Protein AF-A0AA35TBM6-F1 (afdb_monomer)

Sequence (178 aa):
MYTSVHEVSVGLVKNVSEYAATMGETVKSRVQETPMSFVNQFQDEQEKFSREQRRLKDAAVPPWVGYNEEEQMKAQILELSADSRNVLRNPPPGIQFNFDFAKSYPVAMAMLKEDARLQKLRFDLVPKKVSEEKFWHNFFYRVFLIKQSSQLSSLANDKKDSVSSDRTEGGDIYHRGN

Foldseek 3Di:
DDDDDPDPDDPPPPPVVVVVVVVVPPPPPDPPDDPVVVVVVVVVVVVVVVVVVVCVVVQDAAPLPPDPPSVVLVVQLLCCLVDLCLQQPADDPPDPDDDDCVVCVSNVVNVVVVHVSNVVSCVVPPPPPPHPRSSVNSSVVSSVVSVVVSVVVVVVVVVVVVVVPPPPDDDDDDDDDD

Solvent-accessible surface area (backbone atoms only — not comparable to full-atom values): 11126 Å² total; per-residue (Å²): 135,87,79,81,95,77,74,98,80,76,72,88,78,63,63,66,60,58,64,55,53,62,64,66,70,69,64,82,82,66,82,86,78,70,60,66,67,58,58,50,50,49,51,52,50,51,51,49,50,52,51,49,53,52,51,58,73,70,46,48,61,50,93,35,72,94,47,98,59,29,69,61,47,41,53,58,54,63,52,46,46,79,40,69,62,46,36,70,46,72,76,69,85,92,64,97,73,92,80,52,65,81,79,45,43,52,34,50,54,32,44,43,72,76,29,64,57,43,42,52,52,46,62,71,32,43,71,81,76,38,49,67,65,52,32,50,52,17,39,51,49,54,47,49,52,50,54,55,52,52,56,55,50,52,58,55,50,59,56,53,64,68,64,70,77,80,78,85,86,82,81,85,88,88,82,86,82,137

Structure (mmCIF, N/CA/C/O backbone):
data_AF-A0AA35TBM6-F1
#
_entry.id   AF-A0AA35TBM6-F1
#
loop_
_atom_site.group_PDB
_atom_site.id
_atom_site.type_symbol
_atom_site.label_atom_id
_atom_site.label_alt_id
_atom_site.label_comp_id
_atom_site.label_asym_id
_atom_site.label_entity_id
_atom_site.label_seq_id
_atom_site.pdbx_PDB_ins_code
_atom_site.Cartn_x
_atom_site.Cartn_y
_atom_site.Cartn_z
_atom_site.occupancy
_atom_site.B_iso_or_equiv
_atom_site.auth_seq_id
_atom_site.auth_comp_id
_atom_site.auth_asym_id
_atom_site.auth_atom_id
_atom_site.pdbx_PDB_model_num
ATOM 1 N N . MET A 1 1 ? -54.968 35.440 33.235 1.00 37.84 1 MET A N 1
ATOM 2 C CA . MET A 1 1 ? -54.819 33.986 33.005 1.00 37.84 1 MET A CA 1
ATOM 3 C C . MET A 1 1 ? -53.872 33.845 31.814 1.00 37.84 1 MET A C 1
ATOM 5 O O . MET A 1 1 ? -54.268 34.243 30.732 1.00 37.84 1 MET A O 1
ATOM 9 N N . TYR A 1 2 ? -52.552 33.820 32.055 1.00 27.17 2 TYR A N 1
ATOM 10 C CA . TYR A 1 2 ? -51.673 32.622 32.073 1.00 27.17 2 TYR A CA 1
ATOM 11 C C . TYR A 1 2 ? -51.777 31.787 30.785 1.00 27.17 2 TYR A C 1
ATOM 13 O O . TYR A 1 2 ? -52.869 31.328 30.488 1.00 27.17 2 TYR A O 1
ATOM 21 N N . THR A 1 3 ? -50.743 31.469 30.003 1.00 37.06 3 THR A N 1
ATOM 22 C CA . THR A 1 3 ? -49.373 31.977 29.775 1.00 37.06 3 THR A CA 1
ATOM 23 C C . THR A 1 3 ? -48.920 31.335 28.459 1.00 37.06 3 THR A C 1
ATOM 25 O O . THR A 1 3 ? -49.332 30.223 28.135 1.00 37.06 3 THR A O 1
ATOM 28 N N . SER A 1 4 ? -48.092 32.064 27.720 1.00 38.53 4 SER A N 1
ATOM 29 C CA . SER A 1 4 ? -47.559 31.734 26.401 1.00 38.53 4 SER A CA 1
ATOM 30 C C . SER A 1 4 ? -46.696 30.466 26.378 1.00 38.53 4 SER A C 1
ATOM 32 O O . SER A 1 4 ? -45.895 30.216 27.277 1.00 38.53 4 SER A O 1
ATOM 34 N N . VAL A 1 5 ? -46.840 29.718 25.288 1.00 40.50 5 VAL A N 1
ATOM 35 C CA . VAL A 1 5 ? -45.964 28.646 24.811 1.00 40.50 5 VAL A CA 1
ATOM 36 C C . VAL A 1 5 ? -44.581 29.205 24.463 1.00 40.50 5 VAL A C 1
ATOM 38 O O . VAL A 1 5 ? -44.314 29.547 23.320 1.00 40.50 5 VAL A O 1
ATOM 41 N N . HIS A 1 6 ? -43.694 29.325 25.448 1.00 41.19 6 HIS A N 1
ATOM 42 C CA . HIS A 1 6 ? -42.277 29.617 25.217 1.00 41.19 6 HIS A CA 1
ATOM 43 C C . HIS A 1 6 ? -41.431 29.114 26.394 1.00 41.19 6 HIS A C 1
ATOM 45 O O . HIS A 1 6 ? -40.978 29.904 27.208 1.00 41.19 6 HIS A O 1
ATOM 51 N N . GLU A 1 7 ? -41.212 27.796 26.494 1.00 38.25 7 GLU A N 1
ATOM 52 C CA . GLU A 1 7 ? -40.029 27.262 27.198 1.00 38.25 7 GLU A CA 1
ATOM 53 C C . GLU A 1 7 ? -39.726 25.788 26.864 1.00 38.25 7 GLU A C 1
ATOM 55 O O . GLU A 1 7 ? -39.435 24.953 27.717 1.00 38.25 7 GLU A O 1
ATOM 60 N N . VAL A 1 8 ? -39.739 25.443 25.576 1.00 42.06 8 VAL A N 1
ATOM 61 C CA . VAL A 1 8 ? -39.117 24.198 25.095 1.00 42.06 8 VAL A CA 1
ATOM 62 C C . VAL A 1 8 ? -37.609 24.442 24.994 1.00 42.06 8 VAL A C 1
ATOM 64 O O . VAL A 1 8 ? -37.107 24.635 23.895 1.00 42.06 8 VAL A O 1
ATOM 67 N N . SER A 1 9 ? -36.889 24.554 26.123 1.00 43.59 9 SER A N 1
ATOM 68 C CA . SER A 1 9 ? -35.404 24.595 26.135 1.00 43.59 9 SER A CA 1
ATOM 69 C C . SER A 1 9 ? -34.686 24.391 27.485 1.00 43.59 9 SER A C 1
ATOM 71 O O . SER A 1 9 ? -33.462 24.362 27.479 1.00 43.59 9 SER A O 1
ATOM 73 N N . VAL A 1 10 ? -35.343 24.188 28.639 1.00 38.88 10 VAL A N 1
ATOM 74 C CA . VAL A 1 10 ? -34.599 24.113 29.934 1.00 38.88 10 VAL A CA 1
ATOM 75 C C . VAL A 1 10 ? -34.846 22.829 30.748 1.00 38.88 10 VAL A C 1
ATOM 77 O O . VAL A 1 10 ? -34.470 22.724 31.913 1.00 38.88 10 VAL A O 1
ATOM 80 N N . GLY A 1 11 ? -35.438 21.800 30.135 1.00 37.84 11 GLY A N 1
ATOM 81 C CA . GLY A 1 11 ? -35.781 20.550 30.831 1.00 37.84 11 GLY A CA 1
ATOM 82 C C . GLY A 1 11 ? -34.750 19.418 30.759 1.00 37.84 11 GLY A C 1
ATOM 83 O O . GLY A 1 11 ? -34.794 18.522 31.594 1.00 37.84 11 GLY A O 1
ATOM 84 N N . LEU A 1 12 ? -33.817 19.425 29.799 1.00 40.44 12 LEU A N 1
ATOM 85 C CA . LEU A 1 12 ? -32.971 18.245 29.533 1.00 40.44 12 LEU A CA 1
ATOM 86 C C . LEU A 1 12 ? -31.668 18.194 30.355 1.00 40.44 12 LEU A C 1
ATOM 88 O O . LEU A 1 12 ? -30.961 17.194 30.335 1.00 40.44 12 LEU A O 1
ATOM 92 N N . VAL A 1 13 ? -31.371 19.229 31.142 1.00 44.19 13 VAL A N 1
ATOM 93 C CA . VAL A 1 13 ? -30.165 19.283 31.993 1.00 44.19 13 VAL A CA 1
ATOM 94 C C . VAL A 1 13 ? -30.442 19.065 33.483 1.00 44.19 13 VAL A C 1
ATOM 96 O O . VAL A 1 13 ? -29.509 19.081 34.280 1.00 44.19 13 VAL A O 1
ATOM 99 N N . LYS A 1 14 ? -31.698 18.820 33.890 1.00 40.69 14 LYS A N 1
ATOM 100 C CA . LYS A 1 14 ? -32.049 18.670 35.316 1.00 40.69 14 LYS A CA 1
ATOM 101 C C . LYS A 1 14 ? -32.110 17.229 35.845 1.00 40.69 14 LYS A C 1
ATOM 103 O O . LYS A 1 14 ? -32.134 17.064 37.055 1.00 40.69 14 LYS A O 1
ATOM 108 N N . ASN A 1 15 ? -31.994 16.198 35.000 1.00 46.69 15 ASN A N 1
ATOM 109 C CA . ASN A 1 15 ? -32.104 14.796 35.455 1.00 46.69 15 ASN A CA 1
ATOM 110 C C . ASN A 1 15 ? -30.780 14.036 35.644 1.00 46.69 15 ASN A C 1
ATOM 112 O O . ASN A 1 15 ? -30.795 12.912 36.139 1.00 46.69 15 ASN A O 1
ATOM 116 N N . VAL A 1 16 ? -29.623 14.620 35.317 1.00 41.28 16 VAL A N 1
ATOM 117 C CA . VAL A 1 16 ? -28.326 13.976 35.625 1.00 41.28 16 VAL A CA 1
ATOM 118 C C . VAL A 1 16 ? -27.949 14.170 37.103 1.00 41.28 16 VAL A C 1
ATOM 120 O O . VAL A 1 16 ? -27.285 13.322 37.694 1.00 41.28 16 VAL A O 1
ATOM 123 N N . SER A 1 17 ? -28.435 15.248 37.732 1.00 42.06 17 SER A N 1
ATOM 12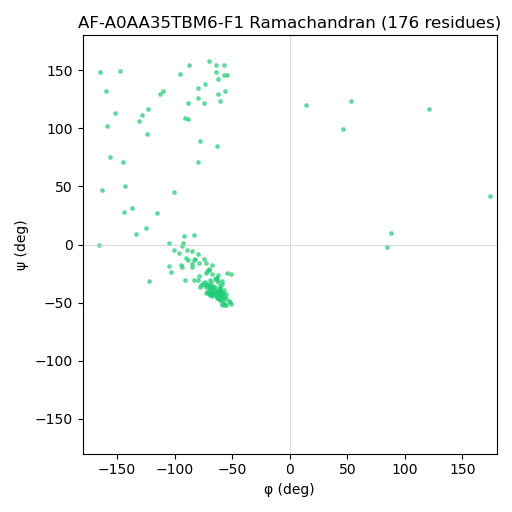4 C CA . SER A 1 17 ? -28.169 15.552 39.144 1.00 42.06 17 SER A CA 1
ATOM 125 C C . SER A 1 17 ? -28.851 14.571 40.105 1.00 42.06 17 SER A C 1
ATOM 127 O O . SER A 1 17 ? -28.257 14.207 41.116 1.00 42.06 17 SER A O 1
ATOM 129 N N . GLU A 1 18 ? -30.068 14.110 39.803 1.00 41.44 18 GLU A N 1
ATOM 130 C CA . GLU A 1 18 ? -30.792 13.164 40.669 1.00 41.44 18 GLU A CA 1
ATOM 131 C C . GLU A 1 18 ? -30.233 11.733 40.571 1.00 41.44 18 GLU A C 1
ATOM 133 O O . GLU A 1 18 ? -30.143 11.029 41.578 1.00 41.44 18 GLU A O 1
ATOM 138 N N . TYR A 1 19 ? -29.740 11.319 39.398 1.00 41.31 19 TYR A N 1
ATOM 139 C CA . TYR A 1 19 ? -29.056 10.026 39.246 1.00 41.31 19 TYR A CA 1
ATOM 140 C C . TYR A 1 19 ? -27.687 9.974 39.943 1.00 41.31 19 TYR A C 1
ATOM 142 O O . TYR A 1 19 ? -27.288 8.917 40.428 1.00 41.31 19 TYR A O 1
ATOM 150 N N . ALA A 1 20 ? -26.972 11.099 40.043 1.00 45.31 20 ALA A N 1
ATOM 151 C CA . ALA A 1 20 ? -25.717 11.163 40.795 1.00 45.31 20 ALA A CA 1
ATOM 152 C C . ALA A 1 20 ? -25.942 11.237 42.319 1.00 45.31 20 ALA A C 1
ATOM 154 O O . ALA A 1 20 ? -25.174 10.652 43.082 1.00 45.31 20 ALA A O 1
ATOM 155 N N . ALA A 1 21 ? -27.010 11.909 42.770 1.00 43.06 21 ALA A N 1
ATOM 156 C CA . ALA A 1 21 ? -27.316 12.063 44.194 1.00 43.06 21 ALA A CA 1
ATOM 157 C C . ALA A 1 21 ? -27.751 10.743 44.860 1.00 43.06 21 ALA A C 1
ATOM 159 O O . ALA A 1 21 ? -27.347 10.455 45.985 1.00 43.06 21 ALA A O 1
ATOM 160 N N . THR A 1 22 ? -28.492 9.887 44.148 1.00 44.16 22 THR A N 1
ATOM 161 C CA . THR A 1 22 ? -28.950 8.583 44.673 1.00 44.16 22 THR A CA 1
ATOM 162 C C . THR A 1 22 ? -27.820 7.555 44.849 1.00 44.16 22 THR A C 1
ATOM 164 O O . THR A 1 22 ? -27.915 6.659 45.690 1.00 44.16 22 THR A O 1
ATOM 167 N N . MET A 1 23 ? -26.696 7.708 44.141 1.00 46.91 23 MET A N 1
ATOM 168 C CA . MET A 1 23 ? -25.496 6.882 44.345 1.00 46.91 23 MET A CA 1
ATOM 169 C C . MET A 1 23 ? -24.661 7.322 45.564 1.00 46.91 23 MET A C 1
ATOM 171 O O . MET A 1 23 ? -23.833 6.548 46.040 1.00 46.91 23 MET A O 1
ATOM 175 N N . GLY A 1 24 ? -24.879 8.531 46.100 1.00 43.06 24 GLY A N 1
ATOM 176 C CA . GLY A 1 24 ? -24.120 9.074 47.234 1.00 43.06 24 GLY A CA 1
ATOM 177 C C . GLY A 1 24 ? -24.611 8.625 48.615 1.00 43.06 24 GLY A C 1
ATOM 178 O O . GLY A 1 24 ? -23.804 8.483 49.532 1.00 43.06 24 GLY A O 1
ATOM 179 N N . GLU A 1 25 ? -25.909 8.352 48.782 1.00 42.25 25 GLU A N 1
ATOM 180 C CA . GLU A 1 25 ? -26.481 8.007 50.098 1.00 42.25 25 GLU A CA 1
ATOM 181 C C . GLU A 1 25 ? -26.573 6.501 50.377 1.00 42.25 25 GLU A C 1
ATOM 183 O O . GLU A 1 25 ? -26.617 6.090 51.537 1.00 42.25 25 GLU A O 1
ATOM 188 N N . THR A 1 26 ? -26.486 5.647 49.355 1.00 43.22 26 THR A N 1
ATOM 189 C CA . THR A 1 26 ? -26.601 4.184 49.529 1.00 43.22 26 THR A CA 1
ATOM 190 C C . THR A 1 26 ? -25.263 3.459 49.739 1.00 43.22 26 THR A C 1
ATOM 192 O O . THR A 1 26 ? -25.225 2.231 49.789 1.00 43.22 26 THR A O 1
ATOM 195 N N . VAL A 1 27 ? -24.151 4.189 49.902 1.00 48.97 27 VAL A N 1
ATOM 196 C CA . VAL A 1 27 ? -22.810 3.606 50.140 1.00 48.97 27 VAL A CA 1
ATOM 197 C C . VAL A 1 27 ? -22.504 3.419 51.636 1.00 48.97 27 VAL A C 1
ATOM 199 O O . VAL A 1 27 ? -21.575 2.699 51.997 1.00 48.97 27 VAL A O 1
ATOM 202 N N . LYS A 1 28 ? -23.303 3.985 52.552 1.00 48.66 28 LYS A N 1
ATOM 203 C CA . LYS A 1 28 ? -22.963 3.980 53.989 1.00 48.66 28 LYS A CA 1
ATOM 204 C C . LYS A 1 28 ? -23.378 2.718 54.766 1.00 48.66 28 LYS A C 1
ATOM 206 O O . LYS A 1 28 ? -23.004 2.592 55.927 1.00 48.66 28 LYS A O 1
ATOM 211 N N . SER A 1 29 ? -24.104 1.765 54.172 1.00 49.56 29 SER A N 1
ATOM 212 C CA . SER A 1 29 ? -24.664 0.626 54.931 1.00 49.56 29 SER A CA 1
ATOM 213 C C . SER A 1 29 ? -24.476 -0.771 54.329 1.00 49.56 29 SER A C 1
ATOM 215 O O . SER A 1 29 ? -25.015 -1.728 54.879 1.00 49.56 29 SER A O 1
ATOM 217 N N . ARG A 1 30 ? -23.684 -0.959 53.262 1.00 48.12 30 ARG A N 1
ATOM 218 C CA . ARG A 1 30 ? -23.519 -2.304 52.666 1.00 48.12 30 ARG A CA 1
ATOM 219 C C . ARG A 1 30 ? -22.114 -2.619 52.143 1.00 48.12 30 ARG A C 1
ATOM 221 O O . ARG A 1 30 ? -21.945 -3.098 51.031 1.00 48.12 30 ARG A O 1
ATOM 228 N N . VAL A 1 31 ? -21.097 -2.387 52.973 1.00 51.00 31 VAL A N 1
ATOM 229 C CA . VAL A 1 31 ? -19.692 -2.757 52.683 1.00 51.00 31 VAL A CA 1
ATOM 230 C C . VAL A 1 31 ? -19.395 -4.248 52.948 1.00 51.00 31 VAL A C 1
ATOM 232 O O . VAL A 1 31 ? -18.335 -4.733 52.579 1.00 51.00 31 VAL A O 1
ATOM 235 N N . GLN A 1 32 ? -20.308 -5.023 53.543 1.00 49.62 32 GLN A N 1
ATOM 236 C CA . GLN A 1 32 ? -19.938 -6.345 54.076 1.00 49.62 32 GLN A CA 1
ATOM 237 C C . GLN A 1 32 ? -19.913 -7.527 53.092 1.00 49.62 32 GLN A C 1
ATOM 239 O O . GLN A 1 32 ? -19.331 -8.542 53.450 1.00 49.62 32 GLN A O 1
ATOM 244 N N . GLU A 1 33 ? -20.453 -7.449 51.869 1.00 53.78 33 GLU A N 1
ATOM 245 C CA . GLU A 1 33 ? -20.549 -8.658 51.016 1.00 53.78 33 GLU A CA 1
ATOM 246 C C . GLU A 1 33 ? -20.331 -8.426 49.513 1.00 53.78 33 GLU A C 1
ATOM 248 O O . GLU A 1 33 ? -20.836 -9.180 48.685 1.00 53.78 33 GLU A O 1
ATOM 253 N N . THR A 1 34 ? -19.564 -7.408 49.115 1.00 53.03 34 THR A N 1
ATOM 254 C CA . THR A 1 34 ? -19.031 -7.409 47.741 1.00 53.03 34 THR A CA 1
ATOM 255 C C . THR A 1 34 ? -17.703 -8.163 47.759 1.00 53.03 34 THR A C 1
ATOM 257 O O . THR A 1 34 ? -16.738 -7.672 48.347 1.00 53.03 34 THR A O 1
ATOM 260 N N . PRO A 1 35 ? -17.620 -9.388 47.200 1.00 61.84 35 PRO A N 1
ATOM 261 C CA . PRO A 1 35 ? -16.351 -10.092 47.153 1.00 61.84 35 PRO A CA 1
ATOM 262 C C . PRO A 1 35 ? -15.373 -9.234 46.350 1.00 61.84 35 PRO A C 1
ATOM 264 O O . PRO A 1 35 ? -15.646 -8.874 45.206 1.00 61.84 35 PRO A O 1
ATOM 267 N N . MET A 1 36 ? -14.234 -8.893 46.960 1.00 61.62 36 MET A N 1
ATOM 268 C CA . MET A 1 36 ? -13.190 -8.051 46.357 1.00 61.62 36 MET A CA 1
ATOM 269 C C . MET A 1 36 ? -12.768 -8.544 44.964 1.00 61.62 36 MET A C 1
ATOM 271 O O . MET A 1 36 ? -12.350 -7.749 44.133 1.00 61.62 36 MET A O 1
ATOM 275 N N . SER A 1 37 ? -12.943 -9.836 44.671 1.00 67.31 37 SER A N 1
ATOM 276 C CA . SER A 1 37 ? -12.737 -10.417 43.342 1.00 67.31 37 SER A CA 1
ATOM 277 C C . SER A 1 37 ? -13.637 -9.816 42.258 1.00 67.31 37 SER A C 1
ATOM 279 O O . SER A 1 37 ? -13.169 -9.631 41.144 1.00 67.31 37 SER A O 1
ATOM 281 N N . PHE A 1 38 ? -14.895 -9.485 42.561 1.00 74.00 38 PHE A N 1
ATOM 282 C CA . PHE A 1 38 ? -15.826 -8.874 41.607 1.00 74.00 38 PHE A CA 1
ATOM 283 C C . PHE A 1 38 ? -15.473 -7.408 41.334 1.00 74.00 38 PHE A C 1
ATOM 285 O O . PHE A 1 38 ? -15.482 -6.975 40.186 1.00 74.00 38 PHE A O 1
ATOM 292 N N . VAL A 1 39 ? -15.111 -6.655 42.378 1.00 74.31 39 VAL A N 1
ATOM 293 C CA . VAL A 1 39 ? -14.664 -5.258 42.240 1.00 74.31 39 VAL A CA 1
ATOM 294 C C . VAL A 1 39 ? -13.352 -5.191 41.459 1.00 74.31 39 VAL A C 1
ATOM 296 O O . VAL A 1 39 ? -13.238 -4.385 40.539 1.00 74.31 39 VAL A O 1
ATOM 299 N N . ASN A 1 40 ? -12.406 -6.083 41.762 1.00 76.19 40 ASN A N 1
ATOM 300 C CA . ASN A 1 40 ? -11.149 -6.195 41.026 1.00 76.19 40 ASN A CA 1
ATOM 301 C C . ASN A 1 40 ? -11.398 -6.598 39.567 1.00 76.19 40 ASN A C 1
ATOM 303 O O . ASN A 1 40 ? -10.882 -5.951 38.667 1.00 76.19 40 ASN A O 1
ATOM 307 N N . GLN A 1 41 ? -12.254 -7.594 39.313 1.00 78.06 41 GLN A N 1
ATOM 308 C CA . GLN A 1 41 ? -12.612 -8.005 37.953 1.00 78.06 41 GLN A CA 1
ATOM 309 C C . GLN A 1 41 ? -13.272 -6.865 37.165 1.00 78.06 41 GLN A C 1
ATOM 311 O O . GLN A 1 41 ? -12.970 -6.677 35.992 1.00 78.06 41 GLN A O 1
ATOM 316 N N . PHE A 1 42 ? -14.149 -6.081 37.794 1.00 78.06 42 PHE A N 1
ATOM 317 C CA . PHE A 1 42 ? -14.775 -4.928 37.153 1.00 78.06 42 PHE A CA 1
ATOM 318 C C . PHE A 1 42 ? -13.765 -3.812 36.851 1.00 78.06 42 PHE A C 1
ATOM 320 O O . PHE A 1 42 ? -13.794 -3.247 35.761 1.00 78.06 42 PHE A O 1
ATOM 327 N N . GLN A 1 43 ? -12.850 -3.513 37.778 1.00 73.62 43 GLN A N 1
ATOM 328 C CA . GLN A 1 43 ? -11.763 -2.555 37.551 1.00 73.62 43 GLN A CA 1
ATOM 329 C C . GLN A 1 43 ? -10.824 -3.023 36.433 1.00 73.62 43 GLN A C 1
ATOM 331 O O . GLN A 1 43 ? -10.495 -2.232 35.550 1.00 73.62 43 GLN A O 1
ATOM 336 N N . ASP A 1 44 ? -10.473 -4.310 36.408 1.00 82.88 44 ASP A N 1
ATOM 337 C CA . ASP A 1 44 ? -9.671 -4.924 35.349 1.00 82.88 44 ASP A CA 1
ATOM 338 C C . ASP A 1 44 ? -10.365 -4.809 33.983 1.00 82.88 44 ASP A C 1
ATOM 340 O O . ASP A 1 44 ? -9.730 -4.460 32.987 1.00 82.88 44 ASP A O 1
ATOM 344 N N . GLU A 1 45 ? -11.670 -5.088 33.917 1.00 80.88 45 GLU A N 1
ATOM 345 C CA . GLU A 1 45 ? -12.498 -4.931 32.712 1.00 80.88 45 GLU A CA 1
ATOM 346 C C . GLU A 1 45 ? -12.576 -3.462 32.271 1.00 80.88 45 GLU A C 1
ATOM 348 O O . GLU A 1 45 ? -12.413 -3.157 31.088 1.00 80.88 45 GLU A O 1
ATOM 353 N N . GLN A 1 46 ? -12.741 -2.526 33.209 1.00 79.19 46 GLN A N 1
ATOM 354 C CA . GLN A 1 46 ? -12.795 -1.096 32.910 1.00 79.19 46 GLN A CA 1
ATOM 355 C C . GLN A 1 46 ? -11.444 -0.567 32.399 1.00 79.19 46 GLN A C 1
ATOM 357 O O . GLN A 1 46 ? -11.393 0.248 31.469 1.00 79.19 46 GLN A O 1
ATOM 362 N N . GLU A 1 47 ? -10.336 -1.057 32.956 1.00 80.62 47 GLU A N 1
ATOM 363 C CA . GLU A 1 47 ? -8.981 -0.720 32.523 1.00 80.62 47 GLU A CA 1
ATOM 364 C C . GLU A 1 47 ? -8.656 -1.355 31.161 1.00 80.62 47 GLU A C 1
ATOM 366 O O . GLU A 1 47 ? -8.073 -0.697 30.296 1.00 80.62 47 GLU A O 1
ATOM 371 N N . LYS A 1 48 ? -9.074 -2.606 30.916 1.00 83.94 48 LYS A N 1
ATOM 372 C CA . LYS A 1 48 ? -8.988 -3.262 29.598 1.00 83.94 48 LYS A CA 1
ATOM 373 C C . LYS A 1 48 ? -9.788 -2.508 28.545 1.00 83.94 48 LYS A C 1
ATOM 375 O O . LYS A 1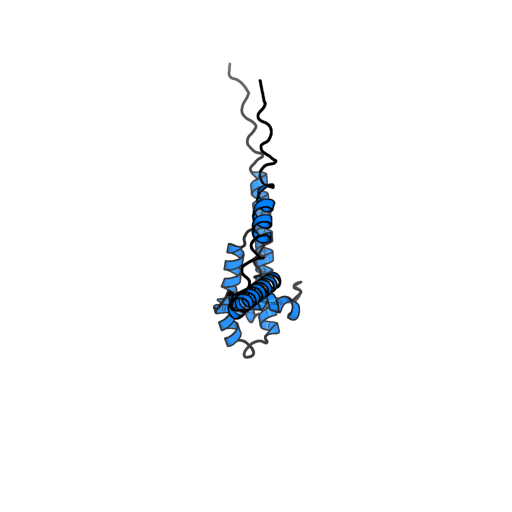 48 ? -9.248 -2.230 27.478 1.00 83.94 48 LYS A O 1
ATOM 380 N N . PHE A 1 49 ? -11.025 -2.123 28.849 1.00 74.19 49 PHE A N 1
ATOM 381 C CA . PHE A 1 49 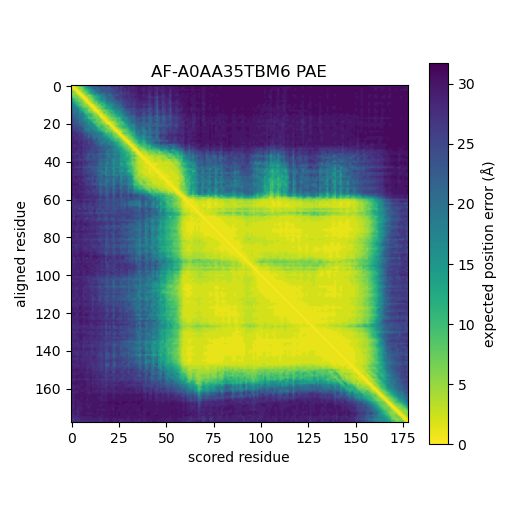? -11.863 -1.340 27.946 1.00 74.19 49 PHE A CA 1
ATOM 382 C C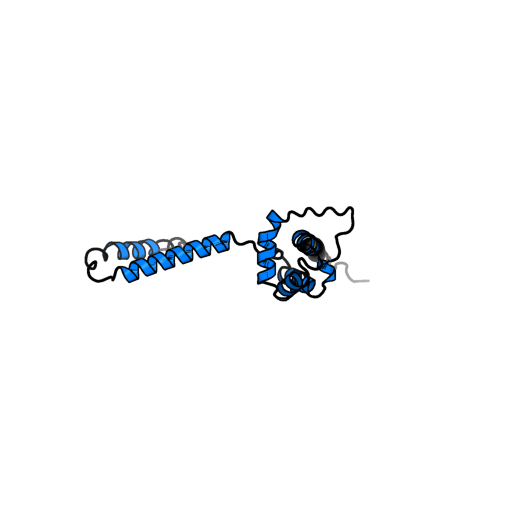 . PHE A 1 49 ? -11.230 0.020 27.641 1.00 74.19 49 PHE A C 1
ATOM 384 O O . PHE A 1 49 ? -11.133 0.411 26.482 1.00 74.19 49 PHE A O 1
ATOM 391 N N . SER A 1 50 ? -10.720 0.718 28.659 1.00 66.19 50 SER A N 1
ATOM 392 C CA . SER A 1 50 ? -10.045 2.011 28.487 1.00 66.19 50 SER A CA 1
ATOM 393 C C . SER A 1 50 ? -8.759 1.890 27.664 1.00 66.19 50 SER A C 1
ATOM 395 O O . SER A 1 50 ? -8.496 2.727 26.796 1.00 66.19 50 SER A O 1
ATOM 397 N N . ARG A 1 51 ? -7.971 0.829 27.890 1.00 69.75 51 ARG A N 1
ATOM 398 C CA . ARG A 1 51 ? -6.791 0.499 27.077 1.00 69.75 51 ARG A CA 1
ATOM 399 C C . ARG A 1 51 ? -7.170 0.194 25.634 1.00 69.75 51 ARG A C 1
ATOM 401 O O . ARG A 1 51 ? -6.524 0.720 24.734 1.00 69.75 51 ARG A O 1
ATOM 408 N N . GLU A 1 52 ? -8.221 -0.588 25.407 1.00 68.88 52 GLU A N 1
ATOM 409 C CA . GLU A 1 52 ? -8.690 -0.923 24.063 1.00 68.88 52 GLU A CA 1
ATOM 410 C C . GLU A 1 52 ? -9.237 0.309 23.335 1.00 68.88 52 GLU A C 1
ATOM 412 O O . GLU A 1 52 ? -8.883 0.548 22.187 1.00 68.88 52 GLU A O 1
ATOM 417 N N . GLN A 1 53 ? -10.000 1.169 24.012 1.00 64.31 53 GLN A N 1
ATOM 418 C CA . GLN A 1 53 ? -10.467 2.441 23.453 1.00 64.31 53 GLN A CA 1
ATOM 419 C C . GLN A 1 53 ? -9.309 3.372 23.076 1.00 64.31 53 GLN A C 1
ATOM 421 O O . GLN A 1 53 ? -9.351 4.021 22.033 1.00 64.31 53 GLN A O 1
ATOM 426 N N . ARG A 1 54 ? -8.249 3.430 23.891 1.00 59.72 54 ARG A N 1
ATOM 427 C CA . ARG A 1 54 ? -7.038 4.197 23.565 1.00 59.72 54 ARG A CA 1
ATOM 428 C C . ARG A 1 54 ? -6.288 3.578 22.382 1.00 59.72 54 ARG A C 1
ATOM 430 O O . ARG A 1 54 ? -5.907 4.295 21.466 1.00 59.72 54 ARG A O 1
ATOM 437 N N . ARG A 1 55 ? -6.179 2.247 22.347 1.00 60.47 55 ARG A N 1
ATOM 438 C CA . ARG A 1 55 ? -5.583 1.489 21.237 1.00 60.47 55 ARG A CA 1
ATOM 439 C C . ARG A 1 55 ? -6.333 1.695 19.921 1.00 60.47 55 ARG A C 1
ATOM 441 O O . ARG A 1 55 ? -5.690 1.783 18.886 1.00 60.47 55 ARG A O 1
ATOM 448 N N . LEU A 1 56 ? -7.663 1.776 19.953 1.00 56.62 56 LEU A N 1
ATOM 449 C CA . LEU A 1 56 ? -8.506 2.035 18.782 1.00 56.62 56 LEU A CA 1
ATOM 450 C C . LEU A 1 56 ? -8.367 3.476 18.277 1.00 56.62 56 LEU A C 1
ATOM 452 O O . LEU A 1 56 ? -8.370 3.689 17.070 1.00 56.62 56 LEU A O 1
ATOM 456 N N . LYS A 1 57 ? -8.196 4.454 19.176 1.00 54.47 57 LYS A N 1
ATOM 457 C CA . LYS A 1 57 ? -7.932 5.857 18.807 1.00 54.47 57 LYS A CA 1
ATOM 458 C C . LYS A 1 57 ? -6.554 6.057 18.170 1.00 54.47 57 LYS A C 1
ATOM 460 O O . LYS A 1 57 ? -6.421 6.900 17.291 1.00 54.47 57 LYS A O 1
ATOM 465 N N . ASP A 1 58 ? -5.572 5.257 18.579 1.00 57.56 58 ASP A N 1
ATOM 466 C CA . ASP A 1 58 ? -4.210 5.274 18.030 1.00 57.56 58 ASP A CA 1
ATOM 467 C C . ASP A 1 58 ? -4.007 4.246 16.896 1.00 57.56 58 ASP A C 1
ATOM 469 O O . ASP A 1 58 ? -2.920 4.142 16.320 1.00 57.56 58 ASP A O 1
ATOM 473 N N . ALA A 1 59 ? -5.033 3.455 16.560 1.00 68.19 59 ALA A N 1
ATOM 474 C CA . ALA A 1 59 ? -4.952 2.481 15.484 1.00 68.19 59 ALA A CA 1
ATOM 475 C C . ALA A 1 59 ? -4.993 3.209 14.142 1.00 68.19 59 ALA A C 1
ATOM 477 O O . ALA A 1 59 ? -5.952 3.906 13.816 1.00 68.19 59 ALA A O 1
ATOM 478 N N . ALA A 1 60 ? -3.953 3.013 13.334 1.00 83.75 60 ALA A N 1
ATOM 479 C CA . ALA A 1 60 ? -3.963 3.495 11.966 1.00 83.75 60 ALA A CA 1
ATOM 480 C C . ALA A 1 60 ? -5.178 2.937 11.216 1.00 83.75 60 ALA A C 1
ATOM 482 O O . ALA A 1 60 ? -5.459 1.737 11.263 1.00 83.75 60 ALA A O 1
ATOM 483 N N . VAL A 1 61 ? -5.884 3.830 10.532 1.00 90.56 61 VAL A N 1
ATOM 484 C CA . VAL A 1 61 ? -7.060 3.496 9.734 1.00 90.56 61 VAL A CA 1
ATOM 485 C C . VAL A 1 61 ? -6.654 3.101 8.312 1.00 90.56 61 VAL A C 1
ATOM 487 O O . VAL A 1 61 ? -5.598 3.529 7.827 1.00 90.56 61 VAL A O 1
ATOM 490 N N . PRO A 1 62 ? -7.474 2.295 7.619 1.00 93.62 62 PRO A N 1
ATOM 491 C CA . PRO A 1 62 ? -7.276 2.027 6.206 1.00 93.62 62 PRO A CA 1
ATOM 492 C C . PRO A 1 62 ? -7.253 3.311 5.354 1.00 93.62 62 PRO A C 1
ATOM 494 O O . PRO A 1 62 ? -7.846 4.327 5.715 1.00 93.62 62 PRO A O 1
ATOM 497 N N . PRO A 1 63 ? -6.591 3.278 4.188 1.00 93.94 63 PRO A N 1
ATOM 498 C CA . PRO A 1 63 ? -6.303 4.464 3.389 1.00 93.94 63 PRO A CA 1
ATOM 499 C C . PRO A 1 63 ? -7.526 5.143 2.757 1.00 93.94 63 PRO A C 1
ATOM 501 O O . PRO A 1 63 ? -7.373 6.287 2.331 1.00 93.94 63 PRO A O 1
ATOM 504 N N . TRP A 1 64 ? -8.671 4.463 2.657 1.00 94.62 64 TRP A N 1
ATOM 505 C CA . TRP A 1 64 ? -9.914 4.990 2.076 1.00 94.62 64 TRP A CA 1
ATOM 506 C C . TRP A 1 64 ? -10.769 5.789 3.063 1.00 94.62 64 TRP A C 1
ATOM 508 O O . TRP A 1 64 ? -11.635 6.542 2.626 1.00 94.62 64 TRP A O 1
ATOM 518 N N . VAL A 1 65 ? -10.517 5.653 4.368 1.00 92.31 65 VAL A N 1
ATOM 519 C CA . VAL A 1 65 ? -11.329 6.296 5.405 1.00 92.31 65 VAL A CA 1
ATOM 520 C C . VAL A 1 65 ? -11.265 7.816 5.270 1.00 92.31 65 VAL A C 1
ATOM 522 O O . VAL A 1 65 ? -10.177 8.395 5.198 1.00 92.31 65 VAL A O 1
ATOM 525 N N . GLY A 1 66 ? -12.435 8.459 5.255 1.00 86.56 66 GLY A N 1
ATOM 526 C CA . GLY A 1 66 ? -12.561 9.919 5.181 1.00 86.56 66 GLY A CA 1
ATOM 527 C C . GLY A 1 66 ? -12.581 10.497 3.762 1.00 86.56 66 GLY A C 1
ATOM 528 O O . GLY A 1 66 ? -12.503 11.715 3.606 1.00 86.56 66 GLY A O 1
ATOM 529 N N . TYR A 1 67 ? -12.689 9.655 2.732 1.00 87.00 67 TYR A N 1
ATOM 530 C CA . TYR A 1 67 ? -12.969 10.088 1.360 1.00 87.00 67 TYR A CA 1
ATOM 531 C C . TYR A 1 67 ? -14.473 10.005 1.061 1.00 87.00 67 TYR A C 1
ATOM 533 O O . TYR A 1 67 ? -15.144 9.090 1.523 1.00 87.00 67 TYR A O 1
ATOM 541 N N . ASN A 1 68 ? -14.999 10.919 0.236 1.00 84.50 68 ASN A N 1
ATOM 542 C CA . ASN A 1 68 ? -16.423 10.926 -0.145 1.00 84.50 68 ASN A CA 1
ATOM 543 C C . ASN A 1 68 ? -16.867 9.603 -0.797 1.00 84.50 68 ASN A C 1
ATOM 545 O O . ASN A 1 68 ? -17.954 9.102 -0.533 1.00 84.50 68 ASN A O 1
ATOM 549 N N . GLU A 1 69 ? -16.006 9.019 -1.631 1.00 88.19 69 GLU A N 1
ATOM 550 C CA . GLU A 1 69 ? -16.251 7.767 -2.357 1.00 88.19 69 GLU A CA 1
ATOM 551 C C . GLU A 1 69 ? -15.569 6.576 -1.662 1.00 88.19 69 GLU A C 1
ATOM 553 O O . GLU A 1 69 ? -14.897 5.763 -2.301 1.00 88.19 69 GLU A O 1
ATOM 558 N N . GLU A 1 70 ? -15.702 6.491 -0.334 1.00 92.12 70 GLU A N 1
ATOM 559 C CA . GLU A 1 70 ? -14.978 5.528 0.506 1.00 92.12 70 GLU A CA 1
ATOM 560 C C . GLU A 1 70 ? -15.118 4.075 0.019 1.00 92.12 70 GLU A C 1
ATOM 562 O O . GLU A 1 70 ? -14.113 3.394 -0.182 1.00 92.12 70 GLU A O 1
ATOM 567 N N . GLU A 1 71 ? -16.342 3.613 -0.251 1.00 93.38 71 GLU A N 1
ATOM 568 C CA . GLU A 1 71 ? -16.607 2.232 -0.686 1.00 93.38 71 GLU A CA 1
ATOM 569 C C . GLU A 1 71 ? -16.001 1.907 -2.058 1.00 93.38 71 GLU A C 1
ATOM 571 O O . GLU A 1 71 ? -15.442 0.826 -2.265 1.00 93.38 71 GLU A O 1
ATOM 576 N N . GLN A 1 72 ? -16.057 2.850 -3.003 1.00 94.38 72 GLN A N 1
ATOM 577 C CA . GLN A 1 72 ? -15.454 2.653 -4.323 1.00 94.38 72 GLN A CA 1
ATOM 578 C C . GLN A 1 72 ? -13.928 2.623 -4.225 1.00 94.38 72 GLN A C 1
ATOM 580 O O . GLN A 1 72 ? -13.288 1.740 -4.802 1.00 94.38 72 GLN A O 1
ATOM 585 N N . MET A 1 73 ? -13.340 3.539 -3.449 1.00 95.56 73 MET A N 1
ATOM 586 C CA . MET A 1 73 ? -11.899 3.560 -3.207 1.00 95.56 73 MET A CA 1
ATOM 587 C C . MET A 1 73 ? -11.438 2.279 -2.506 1.00 95.56 73 MET A C 1
ATOM 589 O O . MET A 1 73 ? -10.429 1.689 -2.901 1.00 95.56 73 MET A O 1
ATOM 593 N N . LYS A 1 74 ? -12.187 1.817 -1.500 1.00 97.00 74 LYS A N 1
ATOM 594 C CA . LYS A 1 74 ? -11.944 0.550 -0.811 1.00 97.00 74 LYS A CA 1
ATOM 595 C C . LYS A 1 74 ? -11.913 -0.609 -1.801 1.00 97.00 74 LYS A C 1
ATOM 597 O O . LYS A 1 74 ? -10.926 -1.340 -1.829 1.00 97.00 74 LYS A O 1
ATOM 602 N N . ALA A 1 75 ? -12.934 -0.748 -2.646 1.00 97.50 75 ALA A N 1
ATOM 603 C CA . ALA A 1 75 ? -12.993 -1.815 -3.644 1.00 97.50 75 ALA A CA 1
ATOM 604 C C . ALA A 1 75 ? -11.779 -1.792 -4.591 1.00 97.50 75 ALA A C 1
ATOM 606 O O . ALA A 1 75 ? -11.145 -2.824 -4.809 1.00 97.50 75 ALA A O 1
ATOM 607 N N . GLN A 1 76 ? -11.397 -0.614 -5.094 1.00 97.81 76 GLN A N 1
ATOM 608 C CA . GLN A 1 76 ? -10.233 -0.464 -5.973 1.00 97.81 76 GLN A CA 1
ATOM 609 C C . GLN A 1 76 ? -8.915 -0.824 -5.277 1.00 97.81 76 GLN A C 1
ATOM 611 O O . GLN A 1 76 ? -8.061 -1.482 -5.873 1.00 97.81 76 GLN A O 1
ATOM 616 N N . ILE A 1 77 ? -8.739 -0.412 -4.018 1.00 98.12 77 ILE A N 1
ATOM 617 C CA . ILE A 1 77 ? -7.527 -0.706 -3.245 1.00 98.12 77 ILE A CA 1
ATOM 618 C C . ILE A 1 77 ? -7.442 -2.197 -2.909 1.00 98.12 77 ILE A C 1
ATOM 620 O O . ILE A 1 77 ? -6.370 -2.783 -3.055 1.00 98.12 77 ILE A O 1
ATOM 624 N N . LEU A 1 78 ? -8.548 -2.822 -2.497 1.00 98.12 78 LEU A N 1
ATOM 625 C CA . LEU A 1 78 ? -8.591 -4.260 -2.219 1.00 98.12 78 LEU A CA 1
ATOM 626 C C . LEU A 1 78 ? -8.332 -5.092 -3.476 1.00 98.12 78 LEU A C 1
ATOM 628 O O . LEU A 1 78 ? -7.782 -6.185 -3.382 1.00 98.12 78 LEU A O 1
ATOM 632 N N . GLU A 1 79 ? -8.676 -4.593 -4.662 1.00 98.25 79 GLU A N 1
ATOM 633 C CA . GLU A 1 79 ? -8.418 -5.311 -5.910 1.00 98.25 79 GLU A CA 1
ATOM 634 C C . GLU A 1 79 ? -6.940 -5.323 -6.316 1.00 98.25 79 GLU A C 1
ATOM 636 O O . GLU A 1 79 ? -6.503 -6.190 -7.074 1.00 98.25 79 GLU A O 1
ATOM 641 N N . LEU A 1 80 ? -6.113 -4.449 -5.734 1.00 98.12 80 LEU A N 1
ATOM 642 C CA . LEU A 1 80 ? -4.670 -4.467 -5.975 1.00 98.12 80 LEU A CA 1
ATOM 643 C C . LEU A 1 80 ? -4.023 -5.805 -5.596 1.00 98.12 80 LEU A C 1
ATOM 645 O O . LEU A 1 80 ? -3.039 -6.202 -6.226 1.00 98.12 80 LEU A O 1
ATOM 649 N N . SER A 1 81 ? -4.557 -6.506 -4.593 1.00 97.81 81 SER A N 1
ATOM 650 C CA . SER A 1 81 ? -4.018 -7.789 -4.134 1.00 97.81 81 SER A CA 1
ATOM 651 C C . SER A 1 81 ? -4.318 -8.963 -5.068 1.00 97.81 81 SER A C 1
ATOM 653 O O . SER A 1 81 ? -3.682 -10.011 -4.939 1.00 97.81 81 SER A O 1
ATOM 655 N N . ALA A 1 82 ? -5.219 -8.796 -6.042 1.00 97.50 82 ALA A N 1
ATOM 656 C CA . ALA A 1 82 ? -5.503 -9.812 -7.055 1.00 97.50 82 ALA A CA 1
ATOM 657 C C . ALA A 1 82 ? -4.348 -9.995 -8.058 1.00 97.50 82 ALA A C 1
ATOM 659 O O . ALA A 1 82 ? -4.231 -11.048 -8.686 1.00 97.50 82 ALA A O 1
ATOM 660 N N . ASP A 1 83 ? -3.467 -8.999 -8.198 1.00 97.69 83 ASP A N 1
ATOM 661 C CA . ASP A 1 83 ? -2.372 -9.021 -9.164 1.00 97.69 83 ASP A CA 1
ATOM 662 C C . ASP A 1 83 ? -1.017 -8.706 -8.515 1.00 97.69 83 ASP A C 1
ATOM 664 O O . ASP A 1 83 ? -0.701 -7.571 -8.157 1.00 97.69 83 ASP A O 1
ATOM 668 N N . SER A 1 84 ? -0.152 -9.721 -8.456 1.00 97.31 84 SER A N 1
ATOM 669 C CA . SER A 1 84 ? 1.221 -9.608 -7.939 1.00 97.31 84 SER A CA 1
ATOM 670 C C . SER A 1 84 ? 2.071 -8.518 -8.611 1.00 97.31 84 SER A C 1
ATOM 672 O O . SER A 1 84 ? 3.009 -7.997 -8.000 1.00 97.31 84 SER A O 1
ATOM 674 N N . ARG A 1 85 ? 1.757 -8.112 -9.850 1.00 97.81 85 ARG A N 1
ATOM 675 C CA . ARG A 1 85 ? 2.484 -7.036 -10.543 1.00 97.81 85 ARG A CA 1
ATOM 676 C C . ARG A 1 85 ? 2.369 -5.703 -9.806 1.00 97.81 85 ARG A C 1
ATOM 678 O O . ARG A 1 85 ? 3.294 -4.897 -9.906 1.00 97.81 85 ARG A O 1
ATOM 685 N N . ASN A 1 86 ? 1.297 -5.494 -9.039 1.00 97.44 86 ASN A N 1
ATOM 686 C CA . ASN A 1 86 ? 1.074 -4.274 -8.264 1.00 97.44 86 ASN A CA 1
ATOM 687 C C . ASN A 1 86 ? 2.135 -4.048 -7.183 1.00 97.44 86 ASN A C 1
ATOM 689 O O . ASN A 1 86 ? 2.476 -2.898 -6.915 1.00 97.44 86 ASN A O 1
ATOM 693 N N . VAL A 1 87 ? 2.703 -5.126 -6.631 1.00 97.69 87 VAL A N 1
ATOM 694 C CA . VAL A 1 87 ? 3.717 -5.078 -5.561 1.00 97.69 87 VAL A CA 1
ATOM 695 C C . VAL A 1 87 ? 5.137 -5.376 -6.056 1.00 97.69 87 VAL A C 1
ATOM 697 O O . VAL A 1 87 ? 6.114 -5.011 -5.407 1.00 97.69 87 VAL A O 1
ATOM 700 N N . LEU A 1 88 ? 5.281 -6.002 -7.229 1.00 97.69 88 LEU A N 1
ATOM 701 C CA . LEU A 1 88 ? 6.588 -6.333 -7.813 1.00 97.69 88 LEU A CA 1
ATOM 702 C C . LEU A 1 88 ? 7.139 -5.246 -8.744 1.00 97.69 88 LEU A C 1
ATOM 704 O O . LEU A 1 88 ? 8.356 -5.109 -8.869 1.00 97.69 88 LEU A O 1
ATOM 708 N N . ARG A 1 89 ? 6.274 -4.483 -9.424 1.00 97.75 89 ARG A N 1
ATOM 709 C CA . ARG A 1 89 ? 6.711 -3.428 -10.348 1.00 97.75 89 ARG A CA 1
ATOM 710 C C . ARG A 1 89 ? 6.899 -2.112 -9.610 1.00 97.75 89 ARG A C 1
ATOM 712 O O . ARG A 1 89 ? 5.936 -1.569 -9.066 1.00 97.75 89 ARG A O 1
ATOM 719 N N . ASN A 1 90 ? 8.114 -1.578 -9.693 1.00 95.06 90 ASN A N 1
ATOM 720 C CA . ASN A 1 90 ? 8.450 -0.278 -9.125 1.00 95.06 90 ASN A CA 1
ATOM 721 C C . ASN A 1 90 ? 7.669 0.859 -9.808 1.00 95.06 90 ASN A C 1
ATOM 723 O O . ASN A 1 90 ? 7.288 0.731 -10.980 1.00 95.06 90 ASN A O 1
ATOM 727 N N . PRO A 1 91 ? 7.453 1.980 -9.102 1.00 94.69 91 PRO A N 1
ATOM 728 C CA . PRO A 1 91 ? 6.971 3.208 -9.715 1.00 94.69 91 PRO A CA 1
ATOM 729 C C . PRO A 1 91 ? 7.910 3.670 -10.840 1.00 94.69 91 PRO A C 1
ATOM 731 O O . PRO A 1 91 ? 9.127 3.484 -10.731 1.00 94.69 91 PRO A O 1
ATOM 734 N N . PRO A 1 92 ? 7.375 4.273 -11.916 1.00 94.81 92 PRO A N 1
ATOM 735 C CA . PRO A 1 92 ? 8.191 4.932 -12.928 1.00 94.81 92 PRO A CA 1
ATOM 736 C C . PRO A 1 92 ? 9.125 5.994 -12.321 1.00 94.81 92 PRO A C 1
ATOM 738 O O . PRO A 1 92 ? 8.738 6.676 -11.365 1.00 94.81 92 PRO A O 1
ATOM 741 N N . PRO A 1 93 ? 10.338 6.173 -12.874 1.00 91.50 93 PRO A N 1
ATOM 742 C CA . PRO A 1 93 ? 11.251 7.214 -12.417 1.00 91.50 93 PRO A CA 1
ATOM 743 C C . PRO A 1 93 ? 10.665 8.610 -12.671 1.00 91.50 93 PRO A C 1
ATOM 745 O O . PRO A 1 93 ? 9.938 8.825 -13.638 1.00 91.50 93 PRO A O 1
ATOM 748 N N . GLY A 1 94 ? 11.004 9.568 -11.805 1.00 89.94 94 GLY A N 1
ATOM 749 C CA . GLY A 1 94 ? 10.594 10.972 -11.943 1.00 89.94 94 GLY A CA 1
ATOM 750 C C . GLY A 1 94 ? 9.212 11.314 -11.376 1.00 89.94 94 GLY A C 1
ATOM 751 O O . GLY A 1 94 ? 8.830 12.481 -11.389 1.00 89.94 94 GLY A O 1
ATOM 752 N N . ILE A 1 95 ? 8.470 10.340 -10.842 1.00 91.31 95 ILE A N 1
ATOM 753 C CA . ILE A 1 95 ? 7.195 10.608 -10.167 1.00 91.31 95 ILE A CA 1
ATOM 754 C C . ILE A 1 95 ? 7.440 11.102 -8.740 1.00 91.31 95 ILE A C 1
ATOM 756 O O . ILE A 1 95 ? 8.212 10.511 -7.987 1.00 91.31 95 ILE A O 1
ATOM 760 N N . GLN A 1 96 ? 6.731 12.163 -8.351 1.00 90.44 96 GLN A N 1
ATOM 761 C CA . GLN A 1 96 ? 6.721 12.666 -6.980 1.00 90.44 96 GLN A CA 1
ATOM 762 C C . GLN A 1 96 ? 5.820 11.788 -6.104 1.00 90.44 96 GLN A C 1
ATOM 764 O O . GLN A 1 96 ? 4.624 12.029 -5.966 1.00 90.44 96 GLN A O 1
ATOM 769 N N . PHE A 1 97 ? 6.406 10.747 -5.522 1.00 92.75 97 PHE A N 1
ATOM 770 C CA . PHE A 1 97 ? 5.772 9.893 -4.525 1.00 92.75 97 PHE A CA 1
ATOM 771 C C . PHE A 1 97 ? 6.728 9.744 -3.341 1.00 92.75 97 PHE A C 1
ATOM 773 O O . PHE A 1 97 ? 7.754 9.075 -3.446 1.00 92.75 97 PHE A O 1
ATOM 780 N N . ASN A 1 98 ? 6.416 10.417 -2.230 1.00 91.31 98 ASN A N 1
ATOM 781 C CA . ASN A 1 98 ? 7.228 10.352 -1.019 1.00 91.31 98 ASN A CA 1
ATOM 782 C C . ASN A 1 98 ? 6.726 9.225 -0.114 1.00 91.31 98 ASN A C 1
ATOM 784 O O . ASN A 1 98 ? 5.656 9.332 0.488 1.00 91.31 98 ASN A O 1
ATOM 788 N N . PHE A 1 99 ? 7.506 8.155 -0.026 1.00 94.69 99 PHE A N 1
ATOM 789 C CA . PHE A 1 99 ? 7.199 6.992 0.790 1.00 94.69 99 PHE A CA 1
ATOM 790 C C . PHE A 1 99 ? 8.181 6.874 1.950 1.00 94.69 99 PHE A C 1
ATOM 792 O O . PHE A 1 99 ? 9.393 6.877 1.755 1.00 94.69 99 PHE A O 1
ATOM 799 N N . ASP A 1 100 ? 7.638 6.708 3.153 1.00 96.31 100 ASP A N 1
ATOM 800 C CA . ASP A 1 100 ? 8.393 6.426 4.369 1.00 96.31 100 ASP A CA 1
ATOM 801 C C . ASP A 1 100 ? 7.858 5.123 4.963 1.00 96.31 100 ASP A C 1
ATOM 803 O O . ASP A 1 100 ? 6.679 5.020 5.327 1.00 96.31 100 ASP A O 1
ATOM 807 N N . PHE A 1 101 ? 8.717 4.108 5.026 1.00 94.19 101 PHE A N 1
ATOM 808 C CA . PHE A 1 101 ? 8.321 2.784 5.482 1.00 94.19 101 PHE A CA 1
ATOM 809 C C . PHE A 1 101 ? 7.859 2.792 6.943 1.00 94.19 101 PHE A C 1
ATOM 811 O O . PHE A 1 101 ? 6.813 2.228 7.255 1.00 94.19 101 PHE A O 1
ATOM 818 N N . ALA A 1 102 ? 8.573 3.487 7.831 1.00 93.81 102 ALA A N 1
ATOM 819 C CA . ALA A 1 102 ? 8.240 3.521 9.252 1.00 93.81 102 ALA A CA 1
ATOM 820 C C . ALA A 1 102 ? 6.896 4.220 9.498 1.00 93.81 102 ALA A C 1
ATOM 822 O O . ALA A 1 102 ? 6.075 3.733 10.276 1.00 93.81 102 ALA A O 1
ATOM 823 N N . LYS A 1 103 ? 6.637 5.328 8.794 1.00 92.69 103 LYS A N 1
ATOM 824 C CA . LYS A 1 103 ? 5.374 6.075 8.920 1.00 92.69 103 LYS A CA 1
ATOM 825 C C . LYS A 1 103 ? 4.184 5.346 8.301 1.00 92.69 103 LYS A C 1
ATOM 827 O O . LYS A 1 103 ? 3.068 5.473 8.796 1.00 92.69 103 LYS A O 1
ATOM 832 N N . SER A 1 104 ? 4.401 4.603 7.218 1.00 93.50 104 SER A N 1
ATOM 833 C CA . SER A 1 104 ? 3.332 3.876 6.516 1.00 93.50 104 SER A CA 1
ATOM 834 C C . SER A 1 104 ? 3.027 2.506 7.123 1.00 93.50 104 SER A C 1
ATOM 836 O O . SER A 1 104 ? 1.932 1.981 6.915 1.00 93.50 104 SER A O 1
ATOM 838 N N . TYR A 1 105 ? 3.945 1.936 7.908 1.00 94.31 105 TYR A N 1
ATOM 839 C CA . TYR A 1 105 ? 3.799 0.597 8.475 1.00 94.31 105 TYR A CA 1
ATOM 840 C C . TYR A 1 105 ? 2.513 0.390 9.301 1.00 94.31 105 TYR A C 1
ATOM 842 O O . TYR A 1 105 ? 1.852 -0.630 9.100 1.00 94.31 105 TYR A O 1
ATOM 850 N N . PRO A 1 106 ? 2.063 1.327 10.162 1.00 95.00 106 PRO A N 1
ATOM 851 C CA . PRO A 1 106 ? 0.782 1.178 10.855 1.00 95.00 106 PRO A CA 1
ATOM 852 C C . PRO A 1 106 ? -0.410 1.013 9.896 1.00 95.00 106 PRO A C 1
ATOM 854 O O . PRO A 1 106 ? -1.255 0.142 10.104 1.00 95.00 106 PRO A O 1
ATOM 857 N N . VAL A 1 107 ? -0.445 1.787 8.806 1.00 95.38 107 VAL A N 1
ATOM 858 C CA . VAL A 1 107 ? -1.483 1.681 7.764 1.00 95.38 107 VAL A CA 1
ATOM 859 C C . VAL A 1 107 ? -1.354 0.359 7.008 1.00 95.38 107 VAL A C 1
ATOM 861 O O . VAL A 1 107 ? -2.356 -0.267 6.676 1.00 95.38 107 VAL A O 1
ATOM 864 N N . ALA A 1 108 ? -0.128 -0.117 6.781 1.00 96.94 108 ALA A N 1
ATOM 865 C CA . ALA A 1 108 ? 0.122 -1.425 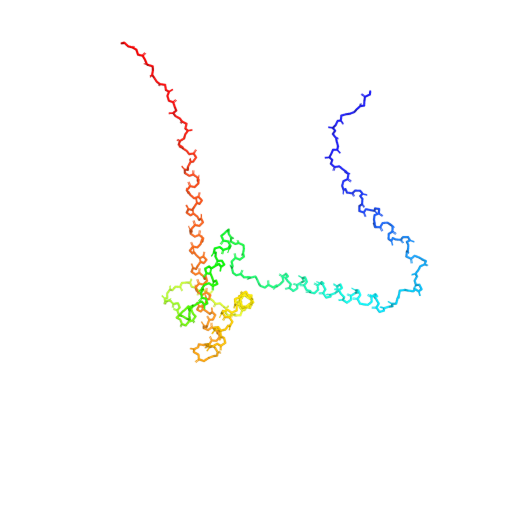6.184 1.00 96.94 108 ALA A CA 1
ATOM 866 C C . ALA A 1 108 ? -0.492 -2.552 7.030 1.00 96.94 108 ALA A C 1
ATOM 868 O O . ALA A 1 108 ? -1.130 -3.459 6.502 1.00 96.94 108 ALA A O 1
ATOM 869 N N . MET A 1 109 ? -0.364 -2.469 8.357 1.00 95.75 109 MET A N 1
ATOM 870 C CA . MET A 1 109 ? -0.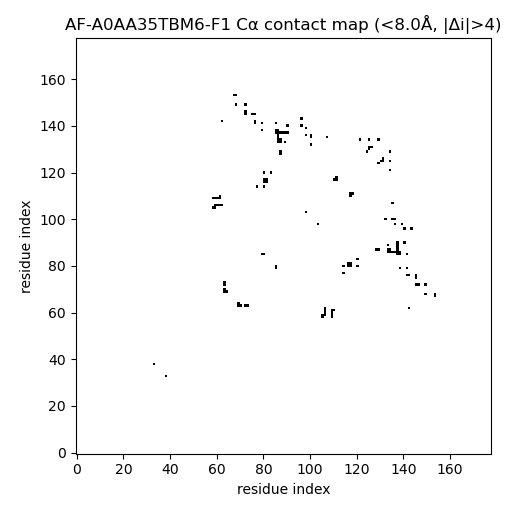980 -3.435 9.269 1.00 95.75 109 MET A CA 1
ATOM 871 C C . MET A 1 109 ? -2.508 -3.359 9.251 1.00 95.75 109 MET A C 1
ATOM 873 O O . MET A 1 109 ? -3.157 -4.398 9.349 1.00 95.75 109 MET A O 1
ATOM 877 N N . ALA A 1 110 ? -3.088 -2.165 9.108 1.00 95.25 110 ALA A N 1
ATOM 878 C CA . ALA A 1 110 ? -4.528 -2.016 8.902 1.00 95.25 110 ALA A CA 1
ATOM 879 C C . ALA A 1 110 ? -4.969 -2.697 7.596 1.00 95.25 110 ALA A C 1
ATOM 881 O O . ALA A 1 110 ? -5.893 -3.502 7.605 1.00 95.25 110 ALA A O 1
ATOM 882 N N . MET A 1 111 ? -4.231 -2.478 6.504 1.00 97.12 111 MET A N 1
ATOM 883 C CA . MET A 1 111 ? -4.490 -3.124 5.215 1.00 97.12 111 MET A CA 1
ATOM 884 C C . MET A 1 111 ? -4.432 -4.652 5.282 1.00 97.12 111 MET A C 1
ATOM 886 O O . MET A 1 111 ? -5.291 -5.315 4.714 1.00 97.12 111 MET A O 1
ATOM 890 N N . LEU A 1 112 ? -3.451 -5.225 5.987 1.00 96.81 112 LEU A N 1
ATOM 891 C CA . LEU A 1 112 ? -3.343 -6.682 6.131 1.00 96.81 112 LEU A CA 1
ATOM 892 C C . LEU A 1 112 ? -4.512 -7.304 6.903 1.00 96.81 112 LEU A C 1
ATOM 894 O O . LEU A 1 112 ? -4.835 -8.463 6.662 1.00 96.81 112 LEU A O 1
ATOM 898 N N . LYS A 1 113 ? -5.125 -6.566 7.835 1.00 95.38 113 LYS A N 1
ATOM 899 C CA . LYS A 1 113 ? -6.306 -7.043 8.572 1.00 95.38 113 LYS A CA 1
ATOM 900 C C . LYS A 1 113 ? -7.552 -7.065 7.693 1.00 95.38 113 LYS A C 1
ATOM 902 O O . LYS A 1 113 ? -8.372 -7.963 7.839 1.00 95.38 113 LYS A O 1
ATOM 907 N N . GLU A 1 114 ? -7.676 -6.084 6.805 1.00 95.06 114 GLU A N 1
ATOM 908 C CA . GLU A 1 114 ? -8.809 -5.953 5.885 1.00 95.06 114 GLU A CA 1
ATOM 909 C C . GLU A 1 114 ? -8.689 -6.889 4.670 1.00 95.06 114 GLU A C 1
ATOM 911 O O . GLU A 1 114 ? -9.699 -7.337 4.133 1.00 95.06 114 GLU A O 1
ATOM 916 N N . ASP A 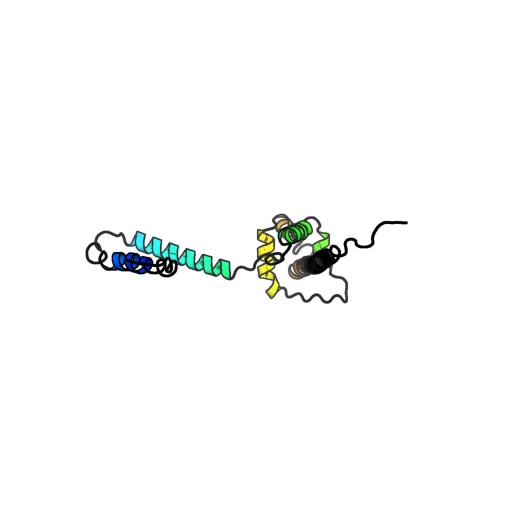1 115 ? -7.465 -7.201 4.227 1.00 97.81 115 ASP A N 1
ATOM 917 C CA . ASP A 1 115 ? -7.215 -7.952 2.995 1.00 97.81 115 ASP A CA 1
ATOM 918 C C . ASP A 1 115 ? -6.369 -9.218 3.218 1.00 97.81 115 ASP A C 1
ATOM 920 O O . ASP A 1 115 ? -5.132 -9.218 3.160 1.00 97.81 115 ASP A O 1
ATOM 924 N N . ALA A 1 116 ? -7.058 -10.350 3.380 1.00 97.81 116 ALA A N 1
ATOM 925 C CA . ALA A 1 116 ? -6.426 -11.663 3.489 1.00 97.81 116 ALA A CA 1
ATOM 926 C C . ALA A 1 116 ? -5.651 -12.072 2.218 1.00 97.81 116 ALA A C 1
ATOM 928 O O . ALA A 1 116 ? -4.656 -12.802 2.310 1.00 97.81 116 ALA A O 1
ATOM 929 N N . ARG A 1 117 ? -6.056 -11.599 1.024 1.00 98.38 117 ARG A N 1
ATOM 930 C CA . ARG A 1 117 ? -5.321 -11.871 -0.226 1.00 98.38 117 ARG A CA 1
ATOM 931 C C . ARG A 1 117 ? -3.987 -11.137 -0.212 1.00 98.38 117 ARG A C 1
ATOM 933 O O . ARG A 1 117 ? -2.970 -11.737 -0.557 1.00 98.38 117 ARG A O 1
ATOM 940 N N . LEU A 1 118 ? -3.964 -9.886 0.250 1.00 98.44 118 LEU A N 1
ATOM 941 C CA . LEU A 1 118 ? -2.730 -9.112 0.413 1.00 98.44 118 LEU A CA 1
ATOM 942 C C . LEU A 1 118 ? -1.784 -9.768 1.425 1.00 98.44 118 LEU A C 1
ATOM 944 O O . LEU A 1 118 ? -0.580 -9.845 1.176 1.00 98.44 118 LEU A O 1
ATOM 948 N N . GLN A 1 119 ? -2.317 -10.295 2.532 1.00 98.12 119 GLN A N 1
ATOM 949 C CA . GLN A 1 119 ? -1.527 -11.036 3.515 1.00 98.12 119 GLN A CA 1
ATOM 950 C C . GLN A 1 119 ? -0.882 -12.287 2.910 1.00 98.12 119 GLN A C 1
ATOM 952 O O . GLN A 1 119 ? 0.324 -12.497 3.078 1.00 98.12 119 GLN A O 1
ATOM 957 N N . LYS A 1 120 ? -1.654 -13.087 2.164 1.00 98.31 120 LYS A N 1
ATOM 958 C CA . LYS A 1 120 ? -1.126 -14.256 1.451 1.00 98.31 120 LYS A CA 1
ATOM 959 C C . LYS A 1 120 ? -0.069 -13.849 0.421 1.00 98.31 120 LYS A C 1
ATOM 961 O O . LYS A 1 120 ? 1.008 -14.438 0.380 1.00 98.31 120 LYS A O 1
ATOM 966 N N . LEU A 1 121 ? -0.344 -12.809 -0.364 1.00 98.19 121 LEU A N 1
ATOM 967 C CA . LEU A 1 121 ? 0.572 -12.283 -1.373 1.00 98.19 121 LEU A CA 1
ATOM 968 C C . LEU A 1 121 ? 1.905 -11.837 -0.751 1.00 98.19 121 LEU A C 1
ATOM 970 O O . LEU A 1 121 ? 2.970 -12.164 -1.272 1.00 98.19 121 LEU A O 1
ATOM 974 N N . ARG A 1 122 ? 1.860 -11.139 0.390 1.00 98.31 122 ARG A N 1
ATOM 975 C CA . ARG A 1 122 ? 3.053 -10.741 1.149 1.00 98.31 122 ARG A CA 1
ATOM 976 C C . ARG A 1 122 ? 3.853 -11.956 1.615 1.00 98.31 122 ARG A C 1
ATOM 978 O O . ARG A 1 122 ? 5.064 -11.986 1.419 1.00 98.31 122 ARG A O 1
ATOM 985 N N . PHE A 1 123 ? 3.188 -12.956 2.196 1.00 98.25 123 PHE A N 1
ATOM 986 C CA . PHE A 1 123 ? 3.838 -14.189 2.654 1.00 98.25 123 PHE A CA 1
ATOM 987 C C . PHE A 1 123 ? 4.524 -14.956 1.510 1.00 98.25 123 PHE A C 1
ATOM 989 O O . PHE A 1 123 ? 5.624 -15.490 1.672 1.00 98.25 123 PHE A O 1
ATOM 996 N N . ASP A 1 124 ? 3.899 -14.989 0.334 1.00 98.12 124 ASP A N 1
ATOM 997 C CA . ASP A 1 124 ? 4.433 -15.696 -0.829 1.00 98.12 124 ASP A CA 1
ATOM 998 C C . ASP A 1 124 ? 5.634 -14.969 -1.460 1.00 98.12 124 ASP A C 1
ATOM 1000 O O . ASP A 1 124 ? 6.541 -15.618 -1.990 1.00 98.12 124 ASP A O 1
ATOM 1004 N N . LEU A 1 125 ? 5.666 -13.633 -1.400 1.00 98.19 125 LEU A N 1
ATOM 1005 C CA . LEU A 1 125 ? 6.648 -12.815 -2.116 1.00 98.19 125 LEU A CA 1
ATOM 1006 C C . LEU A 1 125 ? 7.780 -12.259 -1.246 1.00 98.19 125 LEU A C 1
ATOM 1008 O O . LEU A 1 125 ? 8.847 -11.974 -1.790 1.00 98.19 125 LEU A O 1
ATOM 1012 N N . VAL A 1 126 ? 7.601 -12.111 0.067 1.00 97.69 126 VAL A N 1
ATOM 1013 C CA . VAL A 1 126 ? 8.600 -11.497 0.958 1.00 97.69 126 VAL A CA 1
ATOM 1014 C C . VAL A 1 126 ? 9.228 -12.548 1.883 1.00 97.69 126 VAL A C 1
ATOM 1016 O O . VAL A 1 126 ? 8.502 -13.331 2.489 1.00 97.69 126 VAL A O 1
ATOM 1019 N N . PRO A 1 127 ? 10.569 -12.604 2.022 1.00 97.25 127 PRO A N 1
ATOM 1020 C CA . PRO A 1 127 ? 11.595 -11.856 1.280 1.00 97.25 127 PRO A CA 1
ATOM 1021 C C . PRO A 1 127 ? 11.966 -12.496 -0.075 1.00 97.25 127 PRO A C 1
ATOM 1023 O O . PRO A 1 127 ? 12.932 -12.091 -0.714 1.00 97.25 127 PRO A O 1
ATOM 1026 N N . LYS A 1 128 ? 11.234 -13.530 -0.510 1.00 97.06 128 LYS A N 1
ATOM 1027 C CA . LYS A 1 128 ? 11.631 -14.438 -1.604 1.00 97.06 128 LYS A CA 1
ATOM 1028 C C . LYS A 1 128 ? 11.835 -13.759 -2.965 1.00 97.06 128 LYS A C 1
ATOM 1030 O O . LYS A 1 128 ? 12.666 -14.204 -3.752 1.00 97.06 128 LYS A O 1
ATOM 1035 N N . LYS A 1 129 ? 11.026 -12.751 -3.283 1.00 97.25 129 LYS A N 1
ATOM 1036 C CA . LYS A 1 129 ? 10.986 -12.047 -4.578 1.00 97.25 129 LYS A CA 1
ATOM 1037 C C . LYS A 1 129 ? 11.231 -10.549 -4.433 1.00 97.25 129 LYS A C 1
ATOM 1039 O O . LYS A 1 129 ? 11.766 -9.934 -5.349 1.00 97.25 129 LYS A O 1
ATOM 1044 N N . VAL A 1 130 ? 10.828 -9.965 -3.309 1.00 97.94 130 VAL A N 1
ATOM 1045 C CA . VAL A 1 130 ? 10.955 -8.534 -3.025 1.00 97.94 130 VAL A CA 1
ATOM 1046 C C . VAL A 1 130 ? 11.169 -8.333 -1.524 1.00 97.94 130 VAL A C 1
ATOM 1048 O O . VAL A 1 130 ? 10.703 -9.140 -0.718 1.00 97.94 130 VAL A O 1
ATOM 1051 N N . SER A 1 131 ? 11.898 -7.284 -1.137 1.00 98.38 131 SER A N 1
ATOM 1052 C CA . SER A 1 131 ? 12.034 -6.920 0.275 1.00 98.38 131 SER A CA 1
ATOM 1053 C C . SER A 1 131 ? 10.720 -6.364 0.824 1.00 98.38 131 SER A C 1
ATOM 1055 O O . SER A 1 131 ? 9.894 -5.849 0.072 1.00 98.38 131 SER A O 1
ATOM 1057 N N . GLU A 1 132 ? 10.556 -6.426 2.144 1.00 98.12 132 GLU A N 1
ATOM 1058 C CA . GLU A 1 132 ? 9.407 -5.851 2.852 1.00 98.12 132 GLU A CA 1
ATOM 1059 C C . GLU A 1 132 ? 9.177 -4.384 2.456 1.00 98.12 132 GLU A C 1
ATOM 1061 O O . GLU A 1 132 ? 8.092 -4.004 2.025 1.00 98.12 132 GLU A O 1
ATOM 1066 N N . GLU A 1 133 ? 10.232 -3.573 2.517 1.00 97.44 133 GLU A N 1
ATOM 1067 C CA . GLU A 1 133 ? 10.177 -2.150 2.188 1.00 97.44 133 GLU A CA 1
ATOM 1068 C C . GLU A 1 133 ? 9.745 -1.904 0.738 1.00 97.44 133 GLU A C 1
ATOM 1070 O O . GLU A 1 133 ? 8.864 -1.084 0.487 1.00 97.44 133 GLU A O 1
ATOM 1075 N N . LYS A 1 134 ? 10.302 -2.652 -0.226 1.00 98.12 134 LYS A N 1
ATOM 1076 C CA . LYS A 1 134 ? 9.936 -2.506 -1.642 1.00 98.12 134 LYS A CA 1
ATOM 1077 C C . LYS A 1 134 ? 8.515 -2.986 -1.926 1.00 98.12 134 LYS A C 1
ATOM 1079 O O . LYS A 1 134 ? 7.829 -2.364 -2.733 1.00 98.12 134 LYS A O 1
ATOM 1084 N N . PHE A 1 135 ? 8.067 -4.057 -1.270 1.00 98.56 135 PHE A N 1
ATOM 1085 C CA . PHE A 1 135 ? 6.689 -4.537 -1.374 1.00 98.56 135 PHE A CA 1
ATOM 1086 C C . PHE A 1 135 ? 5.713 -3.418 -1.003 1.00 98.56 135 PHE A C 1
ATOM 1088 O O . PHE A 1 135 ? 4.821 -3.086 -1.785 1.00 98.56 135 PHE A O 1
ATOM 1095 N N . TRP A 1 136 ? 5.929 -2.795 0.159 1.00 98.44 136 TRP A N 1
ATOM 1096 C CA . TRP A 1 136 ? 5.059 -1.733 0.650 1.00 98.44 136 TRP A CA 1
ATOM 1097 C C . TRP A 1 136 ? 5.194 -0.446 -0.148 1.00 98.44 136 TRP A C 1
ATOM 1099 O O . TRP A 1 136 ? 4.174 0.141 -0.493 1.00 98.44 136 TRP A O 1
ATOM 1109 N N . HIS A 1 137 ? 6.407 -0.049 -0.525 1.00 98.19 137 HIS A N 1
ATOM 1110 C CA . HIS A 1 137 ? 6.629 1.093 -1.409 1.00 98.19 137 HIS A CA 1
ATOM 1111 C C . HIS A 1 137 ? 5.810 0.966 -2.703 1.00 98.19 137 HIS A C 1
ATOM 1113 O O . HIS A 1 137 ? 5.081 1.880 -3.089 1.00 98.19 137 HIS A O 1
ATOM 1119 N N . ASN A 1 138 ? 5.873 -0.201 -3.349 1.00 98.31 138 ASN A N 1
ATOM 1120 C CA . ASN A 1 138 ? 5.167 -0.452 -4.601 1.00 98.31 138 ASN A CA 1
ATOM 1121 C C . ASN A 1 138 ? 3.650 -0.520 -4.397 1.00 98.31 138 ASN A C 1
ATOM 1123 O O . ASN A 1 138 ? 2.909 0.083 -5.171 1.00 98.31 138 ASN A O 1
ATOM 1127 N N . PHE A 1 139 ? 3.185 -1.192 -3.339 1.00 98.50 139 PHE A N 1
ATOM 1128 C CA . PHE A 1 139 ? 1.766 -1.248 -2.988 1.00 98.50 139 PHE A CA 1
ATOM 1129 C C . PHE A 1 139 ? 1.186 0.150 -2.732 1.00 98.50 139 PHE A C 1
ATOM 1131 O O . PHE A 1 139 ? 0.198 0.544 -3.353 1.00 98.50 139 PHE A O 1
ATOM 1138 N N . PHE A 1 140 ? 1.828 0.936 -1.863 1.00 98.38 140 PHE A N 1
ATOM 1139 C CA . PHE A 1 140 ? 1.354 2.271 -1.505 1.00 98.38 140 PHE A CA 1
ATOM 1140 C C . PHE A 1 140 ? 1.443 3.262 -2.657 1.00 98.38 140 PHE A C 1
ATOM 1142 O O . PHE A 1 140 ? 0.638 4.187 -2.713 1.00 98.38 140 PHE A O 1
ATOM 1149 N N . TYR A 1 141 ? 2.337 3.043 -3.619 1.00 98.25 141 TYR A N 1
ATOM 1150 C CA . TYR A 1 141 ? 2.306 3.798 -4.862 1.00 98.25 141 TYR A CA 1
ATOM 1151 C C . TYR A 1 141 ? 1.010 3.554 -5.653 1.00 98.25 141 TYR A C 1
ATOM 1153 O O . TYR A 1 141 ? 0.403 4.503 -6.146 1.00 98.25 141 TYR A O 1
ATOM 1161 N N . ARG A 1 142 ? 0.530 2.304 -5.744 1.00 98.25 142 ARG A N 1
ATOM 1162 C CA . ARG A 1 142 ? -0.763 2.009 -6.395 1.00 98.25 142 ARG A CA 1
ATOM 1163 C C . ARG A 1 142 ? -1.924 2.659 -5.649 1.00 98.25 142 ARG A C 1
ATOM 1165 O O . ARG A 1 142 ? -2.785 3.267 -6.279 1.00 98.25 142 ARG A O 1
ATOM 1172 N N . VAL A 1 143 ? -1.900 2.600 -4.318 1.00 97.62 143 VAL A N 1
ATOM 1173 C CA . VAL A 1 143 ? -2.876 3.292 -3.462 1.00 97.62 143 VAL A CA 1
ATOM 1174 C C . VAL A 1 143 ? -2.848 4.804 -3.697 1.00 97.62 143 VAL A C 1
ATOM 1176 O O . VAL A 1 143 ? -3.900 5.425 -3.811 1.00 97.62 143 VAL A O 1
ATOM 1179 N N . PHE A 1 144 ? -1.661 5.403 -3.809 1.00 96.06 144 PHE A N 1
ATOM 1180 C CA . PHE A 1 144 ? -1.502 6.825 -4.106 1.00 96.06 144 PHE A CA 1
ATOM 1181 C C . PHE A 1 144 ? -2.151 7.204 -5.444 1.00 96.06 144 PHE A C 1
ATOM 1183 O O . PHE A 1 144 ? -2.907 8.172 -5.491 1.00 96.06 144 PHE A O 1
ATOM 1190 N N . LEU A 1 145 ? -1.930 6.420 -6.506 1.00 96.25 145 LEU A N 1
ATOM 1191 C CA . LEU A 1 145 ? -2.560 6.664 -7.808 1.00 96.25 145 LEU A CA 1
ATOM 1192 C C . LEU A 1 145 ? -4.091 6.608 -7.735 1.00 96.25 145 LEU A C 1
ATOM 1194 O O . LEU A 1 145 ? -4.756 7.488 -8.279 1.00 96.25 145 LEU A O 1
ATOM 1198 N N . ILE A 1 146 ? -4.639 5.614 -7.030 1.00 96.12 146 ILE A N 1
ATOM 1199 C CA . ILE A 1 146 ? -6.087 5.492 -6.820 1.00 96.12 146 ILE A CA 1
ATOM 1200 C C . ILE A 1 146 ? -6.623 6.743 -6.118 1.00 96.12 146 ILE A C 1
ATOM 1202 O O . ILE A 1 146 ? -7.536 7.386 -6.632 1.00 96.12 146 ILE A O 1
ATOM 1206 N N . LYS A 1 147 ? -5.992 7.158 -5.011 1.00 94.12 147 LYS A N 1
ATOM 1207 C CA . LYS A 1 147 ? -6.381 8.364 -4.263 1.00 94.12 147 LYS A CA 1
ATOM 1208 C C . LYS A 1 147 ? -6.414 9.613 -5.138 1.00 94.12 147 LYS A C 1
ATOM 1210 O O . LYS A 1 147 ? -7.379 10.369 -5.075 1.00 94.12 147 LYS A O 1
ATOM 1215 N N . GLN A 1 148 ? -5.383 9.816 -5.959 1.00 92.75 148 GLN A N 1
ATOM 1216 C CA . GLN A 1 148 ? -5.336 10.947 -6.888 1.00 92.75 148 GLN A CA 1
ATOM 1217 C C . GLN A 1 148 ? -6.474 10.879 -7.917 1.00 92.75 148 GLN A C 1
ATOM 1219 O O . GLN A 1 148 ? -7.117 11.891 -8.190 1.00 92.75 148 GLN A O 1
ATOM 1224 N N . SER A 1 149 ? -6.772 9.691 -8.451 1.00 91.62 149 SER A N 1
ATOM 1225 C CA . SER A 1 149 ? -7.846 9.522 -9.436 1.00 91.62 149 SER A CA 1
ATOM 1226 C C . SER A 1 149 ? -9.253 9.764 -8.865 1.00 91.62 149 SER A C 1
ATOM 1228 O O . SER A 1 149 ? -10.063 10.421 -9.523 1.00 91.62 149 SER A O 1
ATOM 1230 N N . SER A 1 150 ? -9.541 9.326 -7.632 1.00 87.00 150 SER A N 1
ATOM 1231 C CA . SER A 1 150 ? -10.844 9.561 -6.988 1.00 87.00 150 SER A CA 1
ATOM 1232 C C . SER A 1 150 ? -11.063 11.040 -6.659 1.00 87.00 150 SER A C 1
ATOM 1234 O O . SER A 1 150 ? -12.145 11.573 -6.882 1.00 87.00 150 SER A O 1
ATOM 1236 N N . GLN A 1 151 ? -10.026 11.753 -6.200 1.00 84.00 151 GLN A N 1
ATOM 1237 C CA . GLN A 1 151 ? -10.133 13.193 -5.920 1.00 84.00 151 GLN A CA 1
ATOM 1238 C C . GLN A 1 151 ? -10.471 14.003 -7.179 1.00 84.00 151 GLN A C 1
ATOM 1240 O O . GLN A 1 151 ? -11.316 14.895 -7.137 1.00 84.00 151 GLN A O 1
ATOM 1245 N N . LEU A 1 152 ? -9.842 13.671 -8.311 1.00 84.62 152 LEU A N 1
ATOM 1246 C CA . LEU A 1 152 ? -10.144 14.308 -9.596 1.00 84.62 152 LEU A CA 1
ATOM 1247 C C . LEU A 1 152 ? -11.570 14.000 -10.075 1.00 84.62 152 LEU A C 1
ATOM 1249 O O . LEU A 1 152 ? -12.224 14.877 -10.640 1.00 84.62 152 LEU A O 1
ATOM 1253 N N . SER A 1 153 ? -12.052 12.780 -9.832 1.00 80.31 153 SER A N 1
ATOM 1254 C CA . SER A 1 153 ? -13.404 12.349 -10.210 1.00 80.31 153 SER A CA 1
ATOM 1255 C C . SER A 1 153 ? -14.481 13.078 -9.398 1.00 80.31 153 SER A C 1
ATOM 1257 O O . SER A 1 153 ? -15.421 13.611 -9.987 1.00 80.31 153 SER A O 1
ATOM 1259 N N . SER A 1 154 ? -14.287 13.217 -8.080 1.00 77.75 154 SER A N 1
ATOM 1260 C CA . SER A 1 154 ? -15.176 14.000 -7.205 1.00 77.75 154 SER A CA 1
ATOM 1261 C C . SER A 1 154 ? -15.301 15.454 -7.682 1.00 77.75 154 SER A C 1
ATOM 1263 O O . SER A 1 154 ? -16.409 15.938 -7.888 1.00 77.75 154 SER A O 1
ATOM 1265 N N . LEU A 1 155 ? -14.176 16.126 -7.970 1.00 78.31 155 LEU A N 1
ATOM 1266 C CA . LEU A 1 155 ? -14.170 17.520 -8.448 1.00 78.31 155 LEU A CA 1
ATOM 1267 C C . LEU A 1 155 ? -14.891 17.708 -9.792 1.00 78.31 155 LEU A C 1
ATOM 1269 O O . LEU A 1 155 ? -15.433 18.780 -10.074 1.00 78.31 155 LEU A O 1
ATOM 1273 N N . ALA A 1 156 ? -14.853 16.697 -10.661 1.00 77.81 156 ALA A N 1
ATOM 1274 C CA . ALA A 1 156 ? -15.536 16.735 -11.948 1.00 77.81 156 ALA A CA 1
ATOM 1275 C C . ALA A 1 156 ? -17.058 16.577 -11.800 1.00 77.81 156 ALA A C 1
ATOM 1277 O O . ALA A 1 156 ? -17.803 17.206 -12.556 1.00 77.81 156 ALA A O 1
ATOM 1278 N N . ASN A 1 157 ? -17.513 15.775 -10.834 1.00 73.56 157 ASN A N 1
ATOM 1279 C CA . ASN A 1 157 ? -18.934 15.610 -10.533 1.00 73.56 157 ASN A CA 1
ATOM 1280 C C . ASN A 1 157 ? -19.519 16.869 -9.875 1.00 73.56 157 ASN A C 1
ATOM 1282 O O . ASN A 1 157 ? -20.544 17.359 -10.344 1.00 73.56 157 ASN A O 1
ATOM 1286 N N . ASP A 1 158 ? -18.801 17.496 -8.938 1.00 66.81 158 ASP A N 1
ATOM 1287 C CA . ASP A 1 158 ? -19.238 18.747 -8.288 1.00 66.81 158 ASP A CA 1
ATOM 1288 C C . ASP A 1 158 ? -19.457 19.901 -9.297 1.00 66.81 158 ASP A C 1
ATOM 1290 O O . ASP A 1 158 ? -20.355 20.742 -9.163 1.00 66.81 158 ASP A O 1
ATOM 1294 N N . LYS A 1 159 ? -18.656 19.943 -10.372 1.00 63.94 159 LYS A N 1
ATOM 1295 C CA . LYS A 1 159 ? -18.824 20.920 -11.464 1.00 63.94 159 LYS A CA 1
ATOM 1296 C C . LYS A 1 159 ? -20.028 20.645 -12.366 1.00 63.94 159 LYS A C 1
ATOM 1298 O O . LYS A 1 159 ? -20.506 21.572 -13.014 1.00 63.94 159 LYS A O 1
ATOM 1303 N N . LYS A 1 160 ? -20.509 19.403 -12.461 1.00 60.00 160 LYS A N 1
ATOM 1304 C CA . LYS A 1 160 ? -21.690 19.079 -13.278 1.00 60.00 160 LYS A CA 1
ATOM 1305 C C . LYS A 1 160 ? -22.984 19.475 -12.578 1.00 60.00 160 LYS A C 1
ATOM 1307 O O . LYS A 1 160 ? -23.881 19.990 -13.243 1.00 60.00 160 LYS A O 1
ATOM 1312 N N . ASP A 1 161 ? -23.042 19.330 -11.258 1.00 56.75 161 ASP A N 1
ATOM 1313 C CA . ASP A 1 161 ? -24.241 19.664 -10.486 1.00 56.75 161 ASP A CA 1
ATOM 1314 C C . ASP A 1 161 ? -24.485 21.181 -10.426 1.00 56.75 161 ASP A C 1
ATOM 1316 O O . ASP A 1 161 ? -25.622 21.633 -10.566 1.00 56.75 161 ASP A O 1
ATOM 1320 N N . SER A 1 162 ? -23.418 21.988 -10.368 1.00 58.19 162 SER A N 1
ATOM 1321 C CA . SER A 1 162 ? -23.504 23.461 -10.384 1.00 58.19 162 SER A CA 1
ATOM 1322 C C . SER A 1 162 ? -23.890 24.074 -11.740 1.00 58.19 162 SER A C 1
ATOM 1324 O O . SER A 1 162 ? -24.427 25.178 -11.774 1.00 58.19 162 SER A O 1
ATOM 1326 N N . VAL A 1 163 ? -23.681 23.372 -12.859 1.00 56.66 163 VAL A N 1
ATOM 1327 C CA . VAL A 1 163 ? -24.026 23.863 -14.212 1.00 56.66 163 VAL A CA 1
ATOM 1328 C C . VAL A 1 163 ? -25.473 23.524 -14.612 1.00 56.66 163 VAL A C 1
ATOM 1330 O O . VAL A 1 163 ? -26.002 24.097 -15.563 1.00 56.66 163 VAL A O 1
ATOM 1333 N N . SER A 1 164 ? -26.155 22.633 -13.882 1.00 53.56 164 SER A N 1
ATOM 1334 C CA . SER A 1 164 ? -27.541 22.243 -14.196 1.00 53.56 164 SER A CA 1
ATOM 1335 C C . SER A 1 164 ? -28.618 23.206 -13.667 1.00 53.56 164 SER A C 1
ATOM 1337 O O . SER A 1 164 ? -29.761 23.127 -14.108 1.00 53.56 164 SER A O 1
ATOM 1339 N N . SER A 1 165 ? -28.265 24.150 -12.783 1.00 51.56 165 SER A N 1
ATOM 1340 C CA . SER A 1 165 ? -29.229 25.057 -12.133 1.00 51.56 165 SER A CA 1
ATOM 1341 C C . SER A 1 165 ? -29.453 26.404 -12.849 1.00 51.56 165 SER A C 1
ATOM 1343 O O . SER A 1 165 ? -30.241 27.204 -12.356 1.00 51.56 165 SER A O 1
ATOM 1345 N N . ASP A 1 166 ? -28.810 26.672 -13.993 1.00 49.50 166 ASP A N 1
ATOM 1346 C CA . ASP A 1 166 ? -28.828 27.997 -14.657 1.00 49.50 166 ASP A CA 1
ATOM 1347 C C . ASP A 1 166 ? -29.516 28.001 -16.043 1.00 49.50 166 ASP A C 1
ATOM 1349 O O . ASP A 1 166 ? -29.167 28.774 -16.934 1.00 49.50 166 ASP A O 1
ATOM 1353 N N . ARG A 1 167 ? -30.469 27.087 -16.296 1.00 50.59 167 ARG A N 1
ATOM 1354 C CA . ARG A 1 167 ? -31.166 26.991 -17.603 1.00 50.59 167 ARG A CA 1
ATOM 1355 C C . ARG A 1 167 ? -32.678 26.773 -17.548 1.00 50.59 167 ARG A C 1
ATOM 1357 O O . ARG A 1 167 ? -33.250 26.200 -18.472 1.00 50.59 167 ARG A O 1
ATOM 1364 N N . THR A 1 168 ? -33.347 27.292 -16.528 1.00 49.75 168 THR A N 1
ATOM 1365 C CA . THR A 1 168 ? -34.819 27.346 -16.509 1.00 49.75 168 THR A CA 1
ATOM 1366 C C . THR A 1 168 ? -35.304 28.614 -15.826 1.00 49.75 168 THR A C 1
ATOM 1368 O O . THR A 1 168 ? -35.843 28.557 -14.734 1.00 49.75 168 THR A O 1
ATO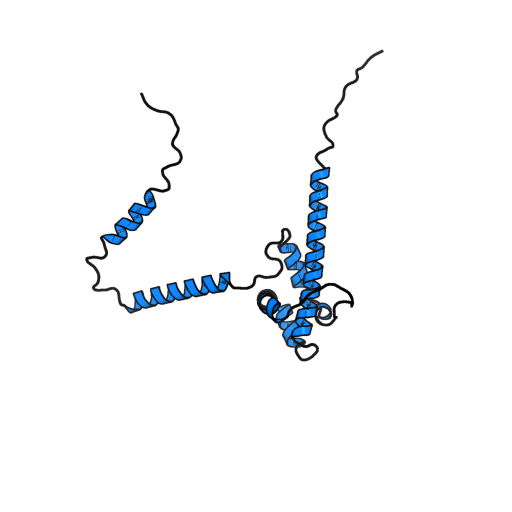M 1371 N N . GLU A 1 169 ? -35.125 29.760 -16.479 1.00 50.03 169 GLU A N 1
ATOM 1372 C CA . GLU A 1 169 ? -36.007 30.921 -16.310 1.00 50.03 169 GLU A CA 1
ATOM 1373 C C . GLU A 1 169 ? -35.866 31.830 -17.540 1.00 50.03 169 GLU A C 1
ATOM 1375 O O . GLU A 1 169 ? -34.873 32.522 -17.735 1.00 50.03 169 GLU A O 1
ATOM 1380 N N . GLY A 1 170 ? -36.842 31.744 -18.441 1.00 46.47 170 GLY A N 1
ATOM 1381 C CA . GLY A 1 170 ? -36.863 32.495 -19.697 1.00 46.47 170 GLY A CA 1
ATOM 1382 C C . GLY A 1 170 ? -38.022 32.078 -20.597 1.00 46.47 170 GLY A C 1
ATOM 1383 O O . GLY A 1 170 ? -37.827 31.875 -21.791 1.00 46.47 170 GLY A O 1
ATOM 1384 N N . GLY A 1 171 ? -39.201 31.865 -20.003 1.00 45.44 171 GLY A N 1
ATOM 1385 C CA . GLY A 1 171 ? -40.440 31.594 -20.725 1.00 45.44 171 GLY A CA 1
ATOM 1386 C C . GLY A 1 171 ? -41.065 32.877 -21.277 1.00 45.44 171 GLY A C 1
ATOM 1387 O O . GLY A 1 171 ? -41.301 33.827 -20.537 1.00 4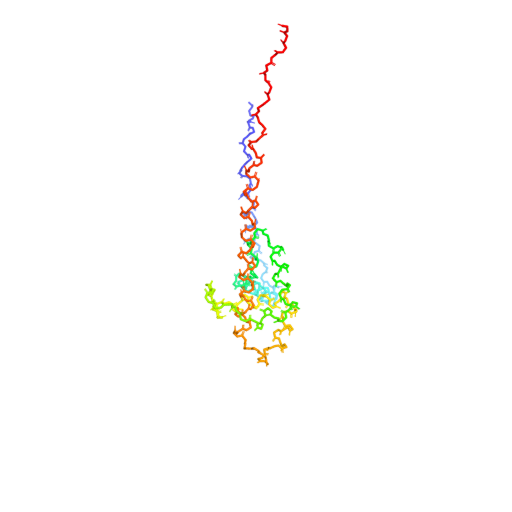5.44 171 GLY A O 1
ATOM 1388 N N . ASP A 1 172 ? -41.320 32.847 -22.583 1.00 54.75 172 ASP A N 1
ATOM 1389 C CA . ASP A 1 172 ? -42.526 33.318 -23.270 1.00 54.75 172 ASP A CA 1
ATOM 1390 C C . ASP A 1 172 ? -43.115 34.688 -22.919 1.00 54.75 172 ASP A C 1
ATOM 1392 O O . ASP A 1 172 ? -43.991 34.762 -22.068 1.00 54.75 172 ASP A O 1
ATOM 1396 N N . ILE A 1 173 ? -42.830 35.719 -23.728 1.00 54.75 173 ILE A N 1
ATOM 1397 C CA . ILE A 1 173 ? -43.858 36.684 -24.172 1.00 54.75 173 ILE A CA 1
ATOM 1398 C C . ILE A 1 173 ? -43.439 37.245 -25.540 1.00 54.75 173 ILE A C 1
ATOM 1400 O O . ILE A 1 173 ? -42.454 37.959 -25.593 1.00 54.75 173 ILE A O 1
ATOM 1404 N N . TYR A 1 174 ? -44.169 36.959 -26.627 1.00 46.59 174 TYR A N 1
ATOM 1405 C CA . TYR A 1 174 ? -44.727 37.993 -27.518 1.00 46.59 174 TYR A CA 1
ATOM 1406 C C . TYR A 1 174 ? -45.894 37.437 -28.342 1.00 46.59 174 TYR A C 1
ATOM 1408 O O . TYR A 1 174 ? -45.871 36.343 -28.901 1.00 46.59 174 TYR A O 1
ATOM 1416 N N . HIS A 1 175 ? -46.956 38.234 -28.315 1.00 48.09 175 HIS A N 1
ATOM 1417 C CA . HIS A 1 175 ? -48.322 37.956 -28.712 1.00 48.09 175 HIS A CA 1
ATOM 1418 C C . HIS A 1 175 ? -48.554 37.887 -30.230 1.00 48.09 175 HIS A C 1
ATOM 1420 O O . HIS A 1 175 ? -48.128 38.748 -30.987 1.00 48.09 175 HIS A O 1
ATOM 1426 N N . ARG A 1 176 ? -49.352 36.888 -30.620 1.00 48.34 176 ARG A N 1
ATOM 1427 C CA . ARG A 1 176 ? -50.596 36.979 -31.411 1.00 48.34 176 ARG A CA 1
ATOM 1428 C C . ARG A 1 176 ? -50.889 38.315 -32.132 1.00 48.34 176 ARG A C 1
ATOM 1430 O O . ARG A 1 176 ? -51.280 39.277 -31.481 1.00 48.34 176 ARG A O 1
ATOM 1437 N N . GLY A 1 177 ? -50.998 38.236 -33.461 1.00 50.59 177 GLY A N 1
ATOM 1438 C CA . GLY A 1 177 ? -52.191 38.718 -34.174 1.00 50.59 177 GLY A CA 1
ATOM 1439 C C . GLY A 1 177 ? -52.003 39.817 -35.226 1.00 50.59 177 GLY A C 1
ATOM 1440 O O . GLY A 1 177 ? -51.737 40.952 -34.860 1.00 50.59 177 GLY A O 1
ATOM 1441 N N . ASN A 1 178 ? -52.322 39.425 -36.470 1.00 41.50 178 ASN A N 1
ATOM 1442 C CA . ASN A 1 178 ? -52.753 40.191 -37.655 1.00 41.50 178 ASN A CA 1
ATOM 1443 C C . ASN A 1 178 ? -51.818 41.232 -38.277 1.00 41.50 178 ASN A C 1
ATOM 1445 O O . ASN A 1 178 ? -51.672 42.335 -37.716 1.00 41.50 178 ASN A O 1
#

Organism: Geodia barretti (NCBI:txid519541)

Mean predicted aligned error: 16.77 Å

Nearest PDB structures (foldseek):
  1x3a-assembly1_A  TM=9.101E-01  e=5.445E-08  Homo sapiens

InterPro domains:
  IPR005607 BSD domain [PF03909] (97-150)
  IPR005607 BSD domain [PS50858] (96-147)
  IPR005607 BSD domain [SM00751] (95-147)
  IPR035925 BSD domain superfamily [G3DSA:1.10.3970.10] (62-159)
  IPR035925 BSD domain superfamily [SSF140383] (71-150)
  IPR051494 BSD domain-containing protein [PTHR16019] (34-164)

Radius of gyration: 30.11 Å; Cα contacts (8 Å, |Δi|>4): 78; chains: 1; bounding box: 67×56×93 Å

Secondary structure (DSSP, 8-state):
----S--TTSSTTSSHHHHHHHHHHTTSS--SS--HHHHHHHHHHHHHHHHHHHHHHSSPPPTTTT-TTHHHHHHHHHHGGG-THHHHSPPPTT------HHHHHHHHHHHHHH-HHHHHHHHHHTTTTS-HHHHHHHHHHHHHHHHHHHHHHHHHHHHHHHHTTSS-----------

pLDDT: mean 76.24, std 22.23, range [27.17, 98.56]